Protein AF-A0A452YDX2-F1 (afdb_monomer)

InterPro domains:
  IPR009448 UDP-glucose:Glycoprotein Glucosyltransferase [PF06427] (141-233)
  IPR009448 UDP-glucose:Glycoprotein Glucosyltransferase [PTHR11226] (4-298)

Foldseek 3Di:
DWQDDPDAPDEEEAEDACLAPVVLVVVVVVVVCCVPRVHTYDYHHDHDPDDPDRSDPWDWDWWWFDPVQVDDPDPPRNGTDDDDPPDDQADFDAKDWDAQPFFDKDWPDFPDANGGDRNVVPPPDNDGDIDMDRPFTKAKEAEDEVVDQQQFQFKKAKDDPVGRGDWMWTQHRPRRIIIDTHHADKMWMDTDPDLNVQFKDDPIDIDGDPDSNHHYDYHYIYTDPPNNPPHSDPPVVPPDPDDDDDDDDDDPVVVVVVVVVPDDDDDDDDDDDDDDDDDPDDDDDDDDDDDDAHTPVRVVVVVVVVVVVCVVVVPPDDDPPPPPPDDDDDDDDDDDDIDIIIIMD

Solvent-accessible surface area (backbone atoms only — not comparable to full-atom values): 21999 Å² total; per-residue (Å²): 91,77,45,85,38,99,82,44,94,47,76,46,81,43,79,36,31,74,59,36,74,67,27,66,58,47,53,60,50,54,53,48,46,47,73,75,69,46,40,22,33,38,44,44,79,57,63,79,89,80,69,97,61,81,69,68,90,66,50,80,41,84,27,60,74,52,79,70,40,72,69,63,100,51,96,73,72,57,58,68,68,78,82,84,78,94,67,69,42,92,45,78,38,44,61,44,71,55,62,62,87,30,56,42,68,46,80,77,42,62,88,61,48,50,63,65,34,43,60,66,76,44,71,91,52,90,69,92,67,74,40,72,42,78,76,29,30,36,40,36,33,31,36,36,29,77,97,54,69,33,54,44,66,39,33,37,23,31,15,35,98,91,45,64,70,74,46,70,40,50,23,33,65,69,78,7,33,37,65,42,82,38,65,79,43,70,33,38,38,35,58,28,86,54,70,39,45,71,35,36,50,62,79,74,39,82,44,78,41,87,55,88,79,35,49,81,42,82,42,76,37,42,62,35,91,93,33,77,87,60,69,86,60,72,76,76,82,81,74,75,95,66,96,76,83,88,79,92,75,87,63,74,65,62,59,52,58,59,51,67,78,72,60,78,89,78,93,84,81,92,80,90,79,91,80,87,85,89,78,89,72,88,78,74,85,88,81,87,86,87,86,86,69,74,46,64,74,47,50,50,50,60,55,51,49,55,51,47,56,43,66,74,38,88,73,76,85,74,84,82,74,86,71,84,81,77,88,73,90,78,82,87,80,92,81,95,76,94,72,64,52,31,43,35,62

Radius of gyration: 27.79 Å; Cα contacts (8 Å, |Δi|>4): 462; chains: 1; bounding box: 62×72×71 Å

Structure (mmCIF, N/CA/C/O backbone):
data_AF-A0A452YDX2-F1
#
_entry.id   AF-A0A452YDX2-F1
#
loop_
_atom_site.group_PDB
_atom_site.id
_atom_site.type_symbol
_atom_site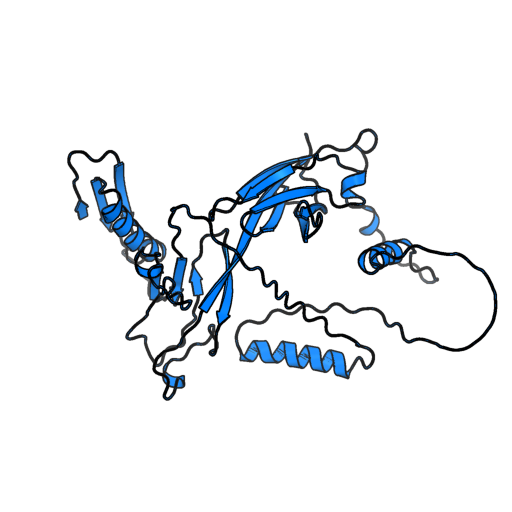.label_atom_id
_atom_site.label_alt_id
_atom_site.label_comp_id
_atom_site.label_asym_id
_atom_site.label_entity_id
_atom_site.label_seq_id
_atom_site.pdbx_PDB_ins_code
_atom_site.Cartn_x
_atom_site.Cartn_y
_atom_site.Cartn_z
_atom_site.occupancy
_atom_site.B_iso_or_equiv
_atom_site.auth_seq_id
_atom_site.auth_comp_id
_atom_site.auth_asym_id
_atom_site.auth_atom_id
_atom_site.pdbx_PDB_model_num
ATOM 1 N N . ILE A 1 1 ? 15.524 19.545 -21.148 1.00 83.31 1 ILE A N 1
ATOM 2 C CA . ILE A 1 1 ? 14.388 19.360 -22.088 1.00 83.31 1 ILE A CA 1
ATOM 3 C C . ILE A 1 1 ? 13.326 20.395 -21.740 1.00 83.31 1 ILE A C 1
ATOM 5 O O . ILE A 1 1 ? 13.043 20.548 -20.559 1.00 83.31 1 ILE A O 1
ATOM 9 N N . LYS A 1 2 ? 12.793 21.138 -22.716 1.00 83.44 2 LYS A N 1
ATOM 10 C CA . LYS A 1 2 ? 11.692 22.091 -22.505 1.00 83.44 2 LYS A CA 1
ATOM 11 C C . LYS A 1 2 ? 10.536 21.728 -23.434 1.00 83.44 2 LYS A C 1
ATOM 13 O O . LYS A 1 2 ? 10.762 21.565 -24.629 1.00 83.44 2 LYS A O 1
ATOM 18 N N . LEU A 1 3 ? 9.342 21.587 -22.879 1.00 80.31 3 LEU A N 1
ATOM 19 C CA . LEU A 1 3 ? 8.090 21.338 -23.583 1.00 80.31 3 LEU A CA 1
ATOM 20 C C . LEU A 1 3 ? 7.195 22.535 -23.277 1.00 80.31 3 LEU A C 1
ATOM 22 O O . LEU A 1 3 ? 6.641 22.620 -22.189 1.00 80.31 3 LEU A O 1
ATOM 26 N N . ASN A 1 4 ? 7.125 23.500 -24.189 1.00 76.06 4 ASN A N 1
ATOM 27 C CA . ASN A 1 4 ? 6.381 24.731 -23.945 1.00 76.06 4 ASN A CA 1
ATOM 28 C C . ASN A 1 4 ? 4.961 24.599 -24.496 1.00 76.06 4 ASN A C 1
ATOM 30 O O . ASN A 1 4 ? 4.780 24.315 -25.679 1.00 76.06 4 ASN A O 1
ATOM 34 N N . SER A 1 5 ? 3.972 24.882 -23.653 1.00 74.12 5 SER A N 1
ATOM 35 C CA . SER A 1 5 ? 2.578 25.064 -24.051 1.00 74.12 5 SER A CA 1
ATOM 36 C C . SER A 1 5 ? 2.168 26.487 -23.675 1.00 74.12 5 SER A C 1
ATOM 38 O O . SER A 1 5 ? 2.168 26.848 -22.500 1.00 74.12 5 SER A O 1
ATOM 40 N N . MET A 1 6 ? 1.896 27.321 -24.685 1.00 66.06 6 MET A N 1
ATOM 41 C CA . MET A 1 6 ? 1.707 28.776 -24.542 1.00 66.06 6 MET A CA 1
ATOM 42 C C . MET A 1 6 ? 0.529 29.157 -23.625 1.00 66.06 6 MET A C 1
ATOM 44 O O . MET A 1 6 ? 0.532 30.254 -23.081 1.00 66.06 6 MET A O 1
ATOM 48 N N . ASN A 1 7 ? -0.426 28.242 -23.406 1.00 75.19 7 ASN A N 1
ATOM 49 C CA . ASN A 1 7 ? -1.631 28.451 -22.593 1.00 75.19 7 ASN A CA 1
ATOM 50 C C . ASN A 1 7 ? -1.809 27.387 -21.488 1.00 75.19 7 ASN A C 1
ATOM 52 O O . ASN A 1 7 ? -2.934 27.122 -21.064 1.00 75.19 7 ASN A O 1
ATOM 56 N N . SER A 1 8 ? -0.741 26.722 -21.033 1.00 81.38 8 SER A N 1
ATOM 57 C CA . SER A 1 8 ? -0.893 25.698 -19.989 1.00 81.38 8 SER A CA 1
ATOM 58 C C . SER A 1 8 ? -1.153 26.323 -18.618 1.00 81.38 8 SER A C 1
ATOM 60 O O . SER A 1 8 ? -0.357 27.142 -18.163 1.00 81.38 8 SER A O 1
ATOM 62 N N . SER A 1 9 ? -2.185 25.857 -17.915 1.00 86.19 9 SER A N 1
ATOM 63 C CA . SER A 1 9 ? -2.447 26.207 -16.510 1.00 86.19 9 SER A CA 1
ATOM 64 C C . SER A 1 9 ? -1.474 25.548 -15.526 1.00 86.19 9 SER A C 1
ATOM 66 O O . SER A 1 9 ? -1.335 26.003 -14.394 1.00 86.19 9 SER A O 1
ATOM 68 N N . VAL A 1 10 ? -0.800 24.474 -15.950 1.00 91.19 10 VAL A N 1
ATOM 69 C CA . VAL A 1 10 ? 0.130 23.694 -15.129 1.00 91.19 10 VAL A CA 1
ATOM 70 C C . VAL A 1 10 ? 1.549 23.842 -15.670 1.00 91.19 10 VAL A C 1
ATOM 72 O O . VAL A 1 10 ? 1.796 23.678 -16.869 1.00 91.19 10 VAL A O 1
ATOM 75 N N . HIS A 1 11 ? 2.486 24.140 -14.772 1.00 92.31 11 HIS A N 1
ATOM 76 C CA . HIS A 1 11 ? 3.914 24.239 -15.060 1.00 92.31 11 HIS A CA 1
ATOM 77 C C . HIS A 1 11 ? 4.682 23.244 -14.190 1.00 92.31 11 HIS A C 1
ATOM 79 O O . HIS A 1 11 ? 4.485 23.207 -12.977 1.00 92.31 11 HIS A O 1
ATOM 85 N N . ILE A 1 12 ? 5.542 22.430 -14.806 1.00 93.62 12 ILE A N 1
ATOM 86 C CA . ILE A 1 12 ? 6.316 21.393 -14.114 1.00 93.62 12 ILE A CA 1
ATOM 87 C C . ILE A 1 12 ? 7.805 21.618 -14.366 1.00 93.62 12 ILE A C 1
ATOM 89 O O . ILE A 1 12 ? 8.295 21.449 -15.482 1.00 93.62 12 ILE A O 1
ATOM 93 N N . ASP A 1 13 ? 8.536 21.930 -13.303 1.00 94.38 13 ASP A N 1
ATOM 94 C CA . ASP A 1 13 ? 9.994 21.909 -13.284 1.00 94.38 13 ASP A CA 1
ATOM 95 C C . ASP A 1 13 ? 10.456 20.615 -12.606 1.00 94.38 13 ASP A C 1
ATOM 97 O O . ASP A 1 13 ? 10.259 20.429 -11.407 1.00 94.38 13 ASP A O 1
ATOM 101 N N . ALA A 1 14 ? 11.061 19.705 -13.369 1.00 94.44 14 ALA A N 1
ATOM 102 C CA . ALA A 1 14 ? 11.544 18.427 -12.857 1.00 94.44 14 ALA A CA 1
ATOM 103 C C . ALA A 1 14 ? 13.073 18.374 -12.914 1.00 94.44 14 ALA A C 1
ATOM 105 O O . ALA A 1 14 ? 13.658 18.471 -13.992 1.00 94.44 14 ALA A O 1
ATOM 106 N N . VAL A 1 15 ? 13.719 18.178 -11.765 1.00 95.19 15 VAL A N 1
ATOM 107 C CA . VAL A 1 15 ? 15.156 17.888 -11.675 1.00 95.19 15 VAL A CA 1
ATOM 108 C C . VAL A 1 15 ? 15.307 16.418 -11.318 1.00 95.19 15 VAL A C 1
ATOM 110 O O . VAL A 1 15 ? 14.835 15.991 -10.267 1.00 95.19 15 VAL A O 1
ATOM 113 N N . ILE A 1 16 ? 15.902 15.632 -12.211 1.00 94.62 16 ILE A N 1
ATOM 114 C CA . ILE A 1 16 ? 15.906 14.171 -12.105 1.00 94.62 16 ILE A CA 1
ATOM 115 C C . ILE A 1 16 ? 17.324 13.660 -12.295 1.00 94.62 16 ILE A C 1
ATOM 117 O O . ILE A 1 16 ? 17.975 13.993 -13.283 1.00 94.62 16 ILE A O 1
ATOM 121 N N . ASP A 1 17 ? 17.780 12.803 -11.389 1.00 93.25 17 ASP A N 1
ATOM 122 C CA . ASP A 1 17 ? 18.929 11.946 -11.656 1.00 93.25 17 ASP A CA 1
ATOM 123 C C . ASP A 1 17 ? 18.454 10.727 -12.475 1.00 93.25 17 ASP A C 1
ATOM 125 O O . ASP A 1 17 ? 17.729 9.880 -11.935 1.00 93.25 17 ASP A O 1
ATOM 129 N N . PRO A 1 18 ? 18.821 10.616 -13.767 1.00 91.62 18 PRO A N 1
ATOM 130 C CA . PRO A 1 18 ? 18.397 9.502 -14.613 1.00 91.62 18 PRO A CA 1
ATOM 131 C C . PRO A 1 18 ? 18.960 8.146 -14.162 1.00 91.62 18 PRO A C 1
ATOM 133 O O . PRO A 1 18 ? 18.426 7.114 -14.562 1.00 91.62 18 PRO A O 1
ATOM 136 N N . LEU A 1 19 ? 20.018 8.138 -13.346 1.00 91.44 19 LEU A N 1
ATOM 137 C CA . LEU A 1 19 ? 20.652 6.929 -12.823 1.00 91.44 19 LEU A CA 1
ATOM 138 C C . LEU A 1 19 ? 20.097 6.525 -11.448 1.00 91.44 19 LEU A C 1
ATOM 140 O O . LEU A 1 19 ? 20.559 5.557 -10.856 1.00 91.44 19 LEU A O 1
ATOM 144 N N . SER A 1 20 ? 19.076 7.222 -10.948 1.00 91.69 20 SER A N 1
ATOM 145 C CA . SER A 1 20 ? 18.431 6.897 -9.676 1.00 91.69 20 SER A CA 1
ATOM 146 C C . SER A 1 20 ? 17.192 6.003 -9.859 1.00 91.69 20 SER A C 1
ATOM 148 O O . SER A 1 20 ? 16.462 6.140 -10.850 1.00 91.69 20 SER A O 1
ATOM 150 N N . PRO A 1 21 ? 16.857 5.144 -8.873 1.00 89.44 21 PRO A N 1
ATOM 151 C CA . PRO A 1 21 ? 15.589 4.412 -8.868 1.00 89.44 21 PRO A CA 1
ATOM 152 C C . PRO A 1 21 ? 14.366 5.336 -8.945 1.00 89.44 21 PRO A C 1
ATOM 154 O O . PRO A 1 21 ? 13.388 5.016 -9.612 1.00 89.44 21 PRO A O 1
ATOM 157 N N . ALA A 1 22 ? 14.421 6.515 -8.316 1.00 91.00 22 ALA A N 1
ATOM 158 C CA . ALA A 1 22 ? 13.360 7.517 -8.416 1.00 91.00 22 ALA A CA 1
ATOM 159 C C . ALA A 1 22 ? 13.199 8.043 -9.854 1.00 91.00 22 ALA A C 1
ATOM 161 O O . ALA A 1 22 ? 12.075 8.206 -10.329 1.00 91.00 22 ALA A O 1
ATOM 162 N N . GLY A 1 23 ? 14.307 8.238 -10.577 1.00 92.06 23 GLY A N 1
ATOM 163 C CA . GLY A 1 23 ? 14.305 8.623 -11.988 1.00 92.06 23 GLY A CA 1
ATOM 164 C C . GLY A 1 23 ? 13.612 7.598 -12.889 1.00 92.06 23 GLY A C 1
ATOM 165 O O . GLY A 1 23 ? 12.827 7.992 -13.757 1.00 92.06 23 GLY A O 1
ATOM 166 N N . GLN A 1 24 ? 13.812 6.296 -12.629 1.00 90.75 24 GLN A N 1
ATOM 167 C CA . GLN A 1 24 ? 13.102 5.215 -13.335 1.00 90.75 24 GLN A CA 1
ATOM 168 C C . GLN A 1 24 ? 11.575 5.318 -13.169 1.00 90.75 24 GLN A C 1
ATOM 170 O O . GLN A 1 24 ? 10.847 5.070 -14.130 1.00 90.75 24 GLN A O 1
ATOM 175 N N . LYS A 1 25 ? 11.088 5.721 -11.984 1.00 90.44 25 LYS A N 1
ATOM 176 C CA . LYS A 1 25 ? 9.647 5.898 -11.713 1.00 90.44 25 LYS A CA 1
ATOM 177 C C . LYS A 1 25 ? 9.088 7.200 -12.289 1.00 90.44 25 LYS A C 1
ATOM 179 O O . LYS A 1 25 ? 7.990 7.217 -12.841 1.00 90.44 25 LYS A O 1
ATOM 184 N N . LEU A 1 26 ? 9.834 8.300 -12.168 1.00 92.12 26 LEU A N 1
ATOM 185 C CA . LEU A 1 26 ? 9.378 9.633 -12.577 1.00 92.12 26 LEU A CA 1
ATOM 186 C C . LEU A 1 26 ? 9.313 9.805 -14.097 1.00 92.12 26 LEU A C 1
ATOM 188 O O . LEU A 1 26 ? 8.429 10.499 -14.593 1.00 92.12 26 LEU A O 1
ATOM 192 N N . SER A 1 27 ? 10.218 9.176 -14.849 1.00 90.56 27 SER A N 1
ATOM 193 C CA . SER A 1 27 ? 10.249 9.279 -16.315 1.00 90.56 27 SER A CA 1
ATOM 194 C C . SER A 1 27 ? 8.910 8.908 -16.990 1.00 90.56 27 SER A C 1
ATOM 196 O O . SER A 1 27 ? 8.362 9.745 -17.717 1.00 90.56 27 SER A O 1
ATOM 198 N N . PRO A 1 28 ? 8.327 7.716 -16.746 1.00 90.50 28 PRO A N 1
ATOM 199 C CA . PRO A 1 28 ? 7.023 7.360 -17.298 1.00 90.50 28 PRO A CA 1
ATOM 200 C C . PRO A 1 28 ? 5.896 8.262 -16.777 1.00 90.50 28 PRO A C 1
ATOM 202 O O . PRO A 1 28 ? 5.060 8.664 -17.579 1.00 90.50 28 PRO A O 1
ATOM 205 N N . LEU A 1 29 ? 5.902 8.670 -15.500 1.00 90.56 29 LEU A N 1
ATOM 206 C CA . LEU A 1 29 ? 4.910 9.617 -14.960 1.00 90.56 29 LEU A CA 1
ATOM 207 C C . LEU A 1 29 ? 4.887 10.946 -15.714 1.00 90.56 29 LEU A C 1
ATOM 209 O O . LEU A 1 29 ? 3.824 11.419 -16.108 1.00 90.56 29 LEU A O 1
ATOM 213 N N . LEU A 1 30 ? 6.053 11.545 -15.943 1.00 92.38 30 LEU A N 1
ATOM 214 C CA . LEU A 1 30 ? 6.153 12.812 -16.668 1.00 92.38 30 LEU A CA 1
ATOM 215 C C . LEU A 1 30 ? 5.692 12.668 -18.115 1.00 92.38 30 LEU A C 1
ATOM 217 O O . LEU A 1 30 ? 5.025 13.557 -18.642 1.00 92.38 30 LEU A O 1
ATOM 221 N N . ARG A 1 31 ? 5.985 11.526 -18.747 1.00 90.25 31 ARG A N 1
ATOM 222 C CA . ARG A 1 31 ? 5.461 11.208 -20.080 1.00 90.25 31 ARG A CA 1
ATOM 223 C C . ARG A 1 31 ? 3.933 11.137 -20.077 1.00 90.25 31 ARG A C 1
ATOM 225 O O . ARG A 1 31 ? 3.311 11.693 -20.977 1.00 90.25 31 ARG A O 1
ATOM 232 N N . ILE A 1 32 ? 3.337 10.502 -19.071 1.00 89.06 32 ILE A N 1
ATOM 233 C CA . ILE A 1 32 ? 1.878 10.401 -18.922 1.00 89.06 32 ILE A CA 1
ATOM 234 C C . ILE A 1 32 ? 1.269 11.790 -18.747 1.00 89.06 32 ILE A C 1
ATOM 236 O O . ILE A 1 32 ? 0.367 12.162 -19.493 1.00 89.06 32 ILE A O 1
ATOM 240 N N . LEU A 1 33 ? 1.802 12.593 -17.823 1.00 89.25 33 LEU A N 1
ATOM 241 C CA . LEU A 1 33 ? 1.355 13.972 -17.614 1.00 89.25 33 LEU A CA 1
ATOM 242 C C . LEU A 1 33 ? 1.462 14.789 -18.908 1.00 89.25 33 LEU A C 1
ATOM 244 O O . LEU A 1 33 ? 0.535 15.518 -19.253 1.00 89.25 33 LEU A O 1
ATOM 248 N N . SER A 1 34 ? 2.537 14.598 -19.680 1.00 89.06 34 SER A N 1
ATOM 249 C CA . SER A 1 34 ? 2.714 15.246 -20.985 1.00 89.06 34 SER A CA 1
ATOM 250 C C . SER A 1 34 ? 1.607 14.916 -21.972 1.00 89.06 34 SER A C 1
ATOM 252 O O . SER A 1 34 ? 1.206 15.787 -22.738 1.00 89.06 34 SER A O 1
ATOM 254 N N . GLN A 1 35 ? 1.153 13.664 -21.986 1.00 87.44 35 GLN A N 1
ATOM 255 C CA . GLN A 1 35 ? 0.136 13.184 -22.918 1.00 87.44 35 GLN A CA 1
ATOM 256 C C . GLN A 1 35 ? -1.276 13.586 -22.483 1.00 87.44 35 GLN A C 1
ATOM 258 O O . GLN A 1 35 ? -2.086 13.929 -23.336 1.00 87.44 35 GLN A O 1
ATOM 263 N N . GLN A 1 36 ? -1.560 13.559 -21.177 1.00 86.00 36 GLN A N 1
ATOM 264 C CA . GLN A 1 36 ? -2.914 13.746 -20.646 1.00 86.00 36 GLN A CA 1
ATOM 265 C C . GLN A 1 36 ? -3.299 15.216 -20.447 1.00 86.00 36 GLN A C 1
ATOM 267 O O . GLN A 1 36 ? -4.414 15.598 -20.782 1.00 86.00 36 GLN A O 1
ATOM 272 N N . ILE A 1 37 ? -2.398 16.043 -19.901 1.00 87.75 37 ILE A N 1
ATOM 273 C CA . ILE A 1 37 ? -2.718 17.436 -19.528 1.00 87.75 37 ILE A CA 1
ATOM 274 C C . ILE A 1 37 ? -1.890 18.484 -20.282 1.00 87.75 37 ILE A C 1
ATOM 276 O O . ILE A 1 37 ? -2.095 19.675 -20.074 1.00 87.75 37 ILE A O 1
ATOM 280 N N . GLN A 1 38 ? -0.954 18.049 -21.138 1.00 88.31 38 GLN A N 1
ATOM 281 C CA . GLN A 1 38 ? -0.081 18.905 -21.959 1.00 88.31 38 GLN A CA 1
ATOM 282 C C . GLN A 1 38 ? 0.470 20.141 -21.205 1.00 88.31 38 GLN A C 1
ATOM 284 O O . GLN A 1 38 ? 0.288 21.283 -21.648 1.00 88.31 38 GLN A O 1
ATOM 289 N N . PRO A 1 39 ? 1.132 19.943 -20.047 1.00 92.31 39 PRO A N 1
ATOM 290 C CA . PRO A 1 39 ? 1.627 21.042 -19.235 1.00 92.31 39 PRO A CA 1
ATOM 291 C C . PRO A 1 39 ? 2.878 21.658 -19.871 1.00 92.31 39 PRO A C 1
ATOM 293 O O . PRO A 1 39 ? 3.582 21.007 -20.647 1.00 92.31 39 PRO A O 1
ATOM 296 N N . SER A 1 40 ? 3.203 22.898 -19.501 1.00 94.31 40 SER A N 1
ATOM 297 C CA . SER A 1 40 ? 4.533 23.442 -19.786 1.00 94.31 40 SER A CA 1
ATOM 298 C C . SER A 1 40 ? 5.543 22.759 -18.866 1.00 94.31 40 SER A C 1
ATOM 300 O O . SER A 1 40 ? 5.385 22.786 -17.645 1.00 94.31 40 SER A O 1
ATOM 302 N N . MET A 1 41 ? 6.560 22.107 -19.426 1.00 93.75 41 MET A N 1
ATOM 303 C CA . MET A 1 41 ? 7.531 21.335 -18.652 1.00 93.75 41 MET A CA 1
ATOM 304 C C . MET A 1 41 ? 8.967 21.710 -18.953 1.00 93.75 41 MET A C 1
ATOM 306 O O . MET A 1 41 ? 9.376 21.813 -20.110 1.00 93.75 41 MET A O 1
ATOM 310 N N . ARG A 1 42 ? 9.781 21.785 -17.906 1.00 94.38 42 ARG A N 1
ATOM 311 C CA . ARG A 1 42 ? 11.236 21.866 -18.001 1.00 94.38 42 ARG A CA 1
ATOM 312 C C . ARG A 1 42 ? 11.840 20.734 -17.186 1.00 94.38 42 ARG A C 1
ATOM 314 O O . ARG A 1 42 ? 11.750 20.699 -15.967 1.00 94.38 42 ARG A O 1
ATOM 321 N N . ILE A 1 43 ? 12.491 19.816 -17.888 1.00 95.06 43 ILE A N 1
ATOM 322 C CA . ILE A 1 43 ? 13.167 18.666 -17.295 1.00 95.06 43 ILE A CA 1
ATOM 323 C C . ILE A 1 43 ? 14.674 18.905 -17.355 1.00 95.06 43 ILE A C 1
ATOM 325 O O . ILE A 1 43 ? 15.244 19.077 -18.442 1.00 95.06 43 ILE A O 1
ATOM 329 N N . VAL A 1 44 ? 15.306 18.921 -16.189 1.00 95.81 44 VAL A N 1
ATOM 330 C CA . VAL A 1 44 ? 16.748 19.038 -15.981 1.00 95.81 44 VAL A CA 1
ATOM 331 C C . VAL A 1 44 ? 17.259 17.682 -15.511 1.00 95.81 44 VAL A C 1
ATOM 333 O O . VAL A 1 44 ? 16.774 17.141 -14.522 1.00 95.81 44 VAL A O 1
ATOM 336 N N . LEU A 1 45 ? 18.227 17.123 -16.233 1.00 95.00 45 LEU A N 1
ATOM 337 C CA . LEU A 1 45 ? 18.882 15.882 -15.834 1.00 95.00 45 LEU A CA 1
ATOM 338 C C . LEU A 1 45 ? 20.126 16.235 -15.022 1.00 95.00 45 LEU A C 1
ATOM 340 O O . LEU A 1 45 ? 20.988 16.952 -15.526 1.00 95.00 45 LEU A O 1
ATOM 344 N N . ASN A 1 46 ? 20.191 15.758 -13.782 1.00 94.31 46 ASN A N 1
ATOM 345 C CA . ASN A 1 46 ? 21.284 16.038 -12.855 1.00 94.31 46 ASN A CA 1
ATOM 346 C C . ASN A 1 46 ? 21.850 14.728 -12.281 1.00 94.31 46 ASN A C 1
ATOM 348 O O . ASN A 1 46 ? 21.495 14.356 -11.162 1.00 94.31 46 ASN A O 1
ATOM 352 N N . PRO A 1 47 ? 22.658 13.987 -13.060 1.00 90.94 47 PRO A N 1
ATOM 353 C CA . PRO A 1 47 ? 23.276 12.758 -12.587 1.00 90.94 47 PRO A CA 1
ATOM 354 C C . PRO A 1 47 ? 24.392 13.035 -11.576 1.00 90.94 47 PRO A C 1
ATOM 356 O O . PRO A 1 47 ? 25.113 14.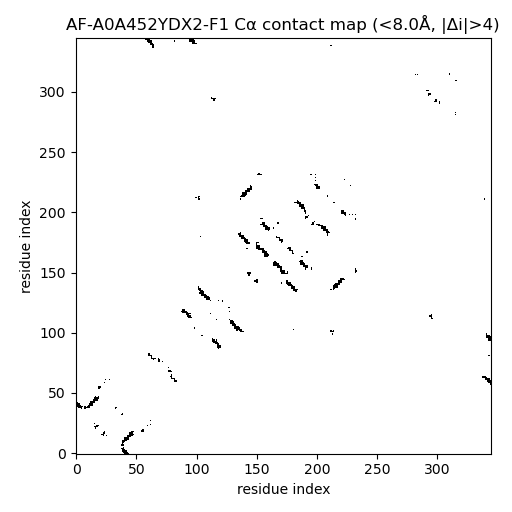030 -11.679 1.00 90.94 47 PRO A O 1
ATOM 359 N N . ILE A 1 48 ? 24.578 12.113 -10.633 1.00 87.81 48 ILE A N 1
ATOM 360 C CA . ILE A 1 48 ? 25.725 12.136 -9.719 1.00 87.81 48 ILE A CA 1
ATOM 361 C C . ILE A 1 48 ? 26.996 11.780 -10.507 1.00 87.81 48 ILE A C 1
ATOM 363 O O . ILE A 1 48 ? 27.029 10.800 -11.248 1.00 87.81 48 ILE A O 1
ATOM 367 N N . SER A 1 49 ? 28.050 12.583 -10.355 1.00 84.06 49 SER A N 1
ATOM 368 C CA . SER A 1 49 ? 29.299 12.446 -11.120 1.00 84.06 49 SER A CA 1
ATOM 369 C C . SER A 1 49 ? 30.225 11.336 -10.616 1.00 84.06 49 SER A C 1
ATOM 371 O O . SER A 1 49 ? 30.989 10.780 -11.400 1.00 84.06 49 SER A O 1
ATOM 373 N N . SER A 1 50 ? 30.171 11.013 -9.322 1.00 86.25 50 SER A N 1
ATOM 374 C CA . SER A 1 50 ? 30.994 9.974 -8.702 1.00 86.25 50 SER A CA 1
ATOM 375 C C . SER A 1 50 ? 30.143 8.750 -8.388 1.00 86.25 50 SER A C 1
ATOM 377 O O . SER A 1 50 ? 29.309 8.781 -7.483 1.00 86.25 50 SER A O 1
ATOM 379 N N . LEU A 1 51 ? 30.352 7.676 -9.148 1.00 83.12 51 LEU A N 1
ATOM 380 C CA . LEU A 1 51 ? 29.676 6.398 -8.959 1.00 83.12 51 LEU A CA 1
ATOM 381 C C . LEU A 1 51 ? 30.715 5.358 -8.543 1.00 83.12 51 LEU A C 1
ATOM 383 O O . LEU A 1 51 ? 31.571 4.979 -9.336 1.00 83.12 51 LEU A O 1
ATOM 387 N N . ALA A 1 52 ? 30.639 4.907 -7.292 1.00 83.31 52 ALA A N 1
ATOM 388 C CA . ALA A 1 52 ? 31.484 3.824 -6.787 1.00 83.31 52 ALA A CA 1
ATOM 389 C C . ALA A 1 52 ? 31.014 2.439 -7.268 1.00 83.31 52 ALA A C 1
ATOM 391 O O . ALA A 1 52 ? 31.778 1.482 -7.234 1.00 83.31 52 ALA A O 1
ATOM 392 N N . ASP A 1 53 ? 29.754 2.342 -7.694 1.00 85.00 53 ASP A N 1
ATOM 393 C CA . ASP A 1 53 ? 29.029 1.094 -7.898 1.00 85.00 53 ASP A CA 1
ATOM 394 C C . ASP A 1 53 ? 28.010 1.263 -9.040 1.00 85.00 53 ASP A C 1
ATOM 396 O O . ASP A 1 53 ? 27.671 2.390 -9.415 1.00 85.00 53 ASP A O 1
ATOM 400 N N . LEU A 1 54 ? 27.490 0.158 -9.592 1.00 85.38 54 LEU A N 1
ATOM 401 C CA . LEU A 1 54 ? 26.450 0.226 -10.627 1.00 85.38 54 LEU A CA 1
ATOM 402 C C . LEU A 1 54 ? 25.183 0.899 -10.053 1.00 85.38 54 LEU A C 1
ATOM 404 O O . LEU A 1 54 ? 24.600 0.360 -9.106 1.00 85.38 54 LEU A O 1
ATOM 408 N N . PRO A 1 55 ? 24.721 2.032 -10.618 1.00 84.69 55 PRO A N 1
ATOM 409 C CA . PRO A 1 55 ? 23.682 2.851 -9.991 1.00 84.69 55 PRO A CA 1
ATOM 410 C C . PRO A 1 55 ? 22.284 2.220 -10.074 1.00 84.69 55 PRO A C 1
ATOM 412 O O . PRO A 1 55 ? 21.464 2.393 -9.174 1.00 84.69 55 PRO A O 1
ATOM 415 N N . LEU A 1 56 ? 22.023 1.433 -11.125 1.00 89.06 56 LEU A N 1
ATOM 416 C CA . LEU A 1 56 ? 20.766 0.718 -11.339 1.00 89.06 56 LEU A CA 1
ATOM 417 C C . LEU A 1 56 ? 21.038 -0.785 -11.417 1.00 89.06 56 LEU A C 1
ATOM 419 O O . LEU A 1 56 ? 21.732 -1.250 -12.318 1.00 89.06 56 LEU A O 1
ATOM 423 N N . LYS A 1 57 ? 20.477 -1.542 -10.469 1.00 90.25 57 LYS A N 1
ATOM 424 C CA . LYS A 1 57 ? 20.648 -3.003 -10.335 1.00 90.25 57 LYS A CA 1
ATOM 425 C C . LYS A 1 57 ? 19.373 -3.787 -10.693 1.00 90.25 57 LYS A C 1
ATOM 427 O O . LYS A 1 57 ? 19.244 -4.945 -10.323 1.00 90.25 57 LYS A O 1
ATOM 432 N N . ASN A 1 58 ? 18.405 -3.145 -11.345 1.00 91.31 58 ASN A N 1
ATOM 433 C CA . ASN A 1 58 ? 17.064 -3.671 -11.614 1.00 91.31 58 ASN A CA 1
ATOM 434 C C . ASN A 1 58 ? 16.564 -3.282 -13.009 1.00 91.31 58 ASN A C 1
ATOM 436 O O . ASN A 1 58 ? 16.953 -2.247 -13.561 1.00 91.31 58 ASN A O 1
ATOM 440 N N . TYR A 1 59 ? 15.614 -4.061 -13.521 1.00 92.06 59 TYR A N 1
ATOM 441 C CA . TYR A 1 59 ? 14.849 -3.722 -14.713 1.00 92.06 59 TYR A CA 1
ATOM 442 C C . TYR A 1 59 ? 13.473 -3.211 -14.281 1.00 92.06 59 TYR A C 1
ATOM 444 O O . TYR A 1 59 ? 12.764 -3.834 -13.496 1.00 92.06 59 TYR A O 1
ATOM 452 N N . TYR A 1 60 ? 13.070 -2.045 -14.780 1.00 92.81 60 TYR A N 1
ATOM 453 C CA . TYR A 1 60 ? 11.845 -1.390 -14.321 1.00 92.81 60 TYR A CA 1
ATOM 454 C C . TYR A 1 60 ? 10.865 -1.143 -15.462 1.00 92.81 60 TYR A C 1
ATOM 456 O O . TYR A 1 60 ? 11.242 -0.618 -16.516 1.00 92.81 60 TYR A O 1
ATOM 464 N N . ARG A 1 61 ? 9.591 -1.484 -15.242 1.00 91.94 61 ARG A N 1
ATOM 465 C CA . ARG A 1 61 ? 8.492 -1.158 -16.153 1.00 91.94 61 ARG A CA 1
ATOM 466 C C . ARG A 1 61 ? 7.322 -0.583 -15.366 1.00 91.94 61 ARG A C 1
ATOM 468 O O . ARG A 1 61 ? 6.736 -1.227 -14.502 1.00 91.94 61 ARG A O 1
ATOM 475 N N . PHE A 1 62 ? 6.959 0.637 -15.733 1.00 90.31 62 PHE A N 1
ATOM 476 C CA . PHE A 1 62 ? 5.725 1.259 -15.284 1.00 90.31 62 PHE A CA 1
ATOM 477 C C . PHE A 1 62 ? 4.557 0.677 -16.076 1.00 90.31 62 PHE A C 1
ATOM 479 O O . PHE A 1 62 ? 4.607 0.671 -17.310 1.00 90.31 62 PHE A O 1
ATOM 486 N N . VAL A 1 63 ? 3.499 0.257 -15.382 1.00 89.00 63 VAL A N 1
ATOM 487 C CA . VAL A 1 63 ? 2.277 -0.254 -16.000 1.00 89.00 63 VAL A CA 1
ATOM 488 C C . VAL A 1 63 ? 1.115 0.710 -15.737 1.00 89.00 63 VAL A C 1
ATOM 490 O O . VAL A 1 63 ? 0.735 0.988 -14.603 1.00 89.00 63 VAL A O 1
ATOM 493 N N . LEU A 1 64 ? 0.537 1.246 -16.809 1.00 80.88 64 LEU A N 1
ATOM 494 C CA . LEU A 1 64 ? -0.738 1.950 -16.732 1.00 80.88 64 LEU A CA 1
ATOM 495 C C . LEU A 1 64 ? -1.832 1.108 -17.375 1.00 80.88 64 LEU A C 1
ATOM 497 O O . LEU A 1 64 ? -1.586 0.574 -18.455 1.00 80.88 64 LEU A O 1
ATOM 501 N N . PRO A 1 65 ? -3.034 1.078 -16.783 1.00 75.69 65 PRO A N 1
ATOM 502 C CA . PRO A 1 65 ? -4.216 0.633 -17.500 1.00 75.69 65 PRO A CA 1
ATOM 503 C C . PRO A 1 65 ? -4.517 1.574 -18.673 1.00 75.69 65 PRO A C 1
ATOM 505 O O . PRO A 1 65 ? -4.639 2.790 -18.492 1.00 75.69 65 PRO A O 1
ATOM 508 N N . SER A 1 66 ? -4.628 1.005 -19.872 1.00 70.50 66 SER A N 1
ATOM 509 C CA . SER A 1 66 ? -5.198 1.652 -21.056 1.00 70.50 66 SER A CA 1
ATOM 510 C C . SER A 1 66 ? -6.692 1.342 -21.152 1.00 70.50 66 SER A C 1
ATOM 512 O O . SER A 1 66 ? -7.151 0.311 -20.669 1.00 70.50 66 SER A O 1
ATOM 514 N N . MET A 1 67 ? -7.466 2.199 -21.825 1.00 64.38 67 MET A N 1
ATOM 515 C CA . MET A 1 67 ? -8.868 1.888 -22.149 1.00 64.38 67 MET A CA 1
ATOM 516 C C . MET A 1 67 ? -8.986 0.636 -23.030 1.00 64.38 67 MET A C 1
ATOM 518 O O . MET A 1 67 ? -9.969 -0.095 -22.929 1.00 64.38 67 MET A O 1
ATOM 522 N N . ASP A 1 68 ? -7.957 0.351 -23.830 1.00 65.50 68 ASP A N 1
ATOM 523 C CA . ASP A 1 68 ? -7.895 -0.839 -24.682 1.00 65.50 68 ASP A CA 1
ATOM 524 C C . ASP A 1 68 ? -7.793 -2.143 -23.868 1.00 65.50 68 ASP A C 1
ATOM 526 O O . ASP A 1 68 ? -8.255 -3.182 -24.333 1.00 65.50 68 ASP A O 1
ATOM 530 N N . ASP A 1 69 ? -7.264 -2.094 -22.637 1.00 63.59 69 ASP A N 1
ATOM 531 C CA . ASP A 1 69 ? -7.120 -3.269 -21.756 1.00 63.59 69 ASP A CA 1
ATOM 532 C C . ASP A 1 69 ? -8.477 -3.764 -21.213 1.00 63.59 69 ASP A C 1
ATOM 534 O O . ASP A 1 69 ? -8.599 -4.898 -20.749 1.00 63.59 69 ASP A O 1
ATOM 538 N N . PHE A 1 70 ? -9.516 -2.925 -21.280 1.00 60.28 70 PHE A N 1
ATOM 539 C CA . PHE A 1 70 ? -10.874 -3.244 -20.822 1.00 60.28 70 PHE A CA 1
ATOM 540 C C . PHE A 1 70 ? -11.829 -3.603 -21.969 1.00 60.28 70 PHE A C 1
ATOM 542 O O . PHE A 1 70 ? -13.004 -3.881 -21.729 1.00 60.28 70 PHE A O 1
ATOM 549 N N . SER A 1 71 ? -11.346 -3.602 -23.215 1.00 54.50 71 SER A N 1
ATOM 550 C CA . SER A 1 71 ? -12.151 -3.889 -24.401 1.00 54.50 71 SER A CA 1
ATOM 551 C C . SER A 1 71 ? -12.016 -5.358 -24.803 1.00 54.50 71 SER A C 1
ATOM 553 O O . SER A 1 71 ? -11.248 -5.705 -25.698 1.00 54.50 71 SER A O 1
ATOM 555 N N . SER A 1 72 ? -12.773 -6.245 -24.156 1.00 52.81 72 SER A N 1
ATOM 556 C CA . SER A 1 72 ? -13.121 -7.531 -24.771 1.00 52.81 72 SER A CA 1
ATOM 557 C C . SER A 1 72 ? -14.449 -8.063 -24.240 1.00 52.81 72 SER A C 1
ATOM 559 O O . SER A 1 72 ? -14.743 -8.011 -23.050 1.00 52.81 72 SER A O 1
ATOM 561 N N . THR A 1 73 ? -15.259 -8.560 -25.169 1.00 54.38 73 THR A N 1
ATOM 562 C CA . THR A 1 73 ? -16.531 -9.273 -24.978 1.00 54.38 73 THR A CA 1
ATOM 563 C C . THR A 1 73 ? -16.361 -10.663 -24.357 1.00 54.38 73 THR A C 1
ATOM 565 O O . THR A 1 73 ? -17.351 -11.358 -24.144 1.00 54.38 73 THR A O 1
ATOM 568 N N . ASP A 1 74 ? -15.123 -11.054 -24.057 1.00 53.41 74 ASP A N 1
ATOM 569 C CA . ASP A 1 74 ? -14.751 -12.343 -23.497 1.00 53.41 74 ASP A CA 1
ATOM 570 C C . ASP A 1 74 ? -14.275 -12.151 -22.051 1.00 53.41 74 ASP A C 1
ATOM 572 O O . ASP A 1 74 ? -13.587 -11.188 -21.723 1.00 53.41 74 ASP A O 1
ATOM 576 N N . PHE A 1 75 ? -14.600 -13.094 -21.164 1.00 51.44 75 PHE A N 1
ATOM 577 C CA . PHE A 1 75 ? -14.196 -13.075 -19.748 1.00 51.44 75 PHE A CA 1
ATOM 578 C C . PHE A 1 75 ? -12.667 -13.145 -19.522 1.00 51.44 75 PHE A C 1
ATOM 580 O O . PHE A 1 75 ? -12.208 -13.150 -18.379 1.00 51.44 75 PHE A O 1
ATOM 587 N N . SER A 1 76 ? -11.858 -13.205 -20.584 1.00 51.12 76 SER A N 1
ATOM 588 C CA . SER A 1 76 ? -10.401 -13.131 -20.520 1.00 51.12 76 SER A CA 1
ATOM 589 C C . SER A 1 76 ? -9.947 -11.672 -20.451 1.00 51.12 76 SER A C 1
ATOM 591 O O . SER A 1 76 ? -9.577 -11.069 -21.455 1.00 51.12 76 SER A O 1
ATOM 593 N N . VAL A 1 77 ? -9.953 -11.096 -19.251 1.00 50.81 77 VAL A N 1
ATOM 594 C CA . VAL A 1 77 ? -9.399 -9.757 -19.021 1.00 50.81 77 VAL A CA 1
ATOM 595 C C . VAL A 1 77 ? -7.891 -9.791 -19.306 1.00 50.81 77 VAL A C 1
ATOM 597 O O . VAL A 1 77 ? -7.107 -10.318 -18.514 1.00 50.81 77 VAL A O 1
ATOM 600 N N . HIS A 1 78 ? -7.456 -9.221 -20.433 1.00 60.66 78 HIS A N 1
ATOM 601 C CA . HIS A 1 78 ? -6.053 -8.870 -20.658 1.00 60.66 78 HIS A CA 1
ATOM 602 C C . HIS A 1 78 ? -5.736 -7.609 -19.855 1.00 60.66 78 HIS A C 1
ATOM 604 O O . HIS A 1 78 ? -5.593 -6.523 -20.403 1.00 60.66 78 HIS A O 1
ATOM 610 N N . GLY A 1 79 ? -5.666 -7.765 -18.532 1.00 67.62 79 GLY A N 1
ATOM 611 C CA . GLY A 1 79 ? -5.327 -6.675 -17.630 1.00 67.62 79 GLY A CA 1
ATOM 612 C C . GLY A 1 79 ? -3.964 -6.060 -17.963 1.00 67.62 79 GLY A C 1
ATOM 613 O O . GLY A 1 79 ? -3.147 -6.663 -18.677 1.00 67.62 79 GLY A O 1
ATOM 614 N N . PRO A 1 80 ? -3.690 -4.863 -17.432 1.00 79.88 80 PRO A N 1
ATOM 615 C CA . PRO A 1 80 ? -2.466 -4.153 -17.742 1.00 79.88 80 PRO A CA 1
ATOM 616 C C . PRO A 1 80 ? -1.253 -4.988 -17.310 1.00 79.88 80 PRO A C 1
ATOM 618 O O . PRO A 1 80 ? -1.179 -5.482 -16.184 1.00 79.88 80 PRO A O 1
ATOM 621 N N . LYS A 1 81 ? -0.305 -5.183 -18.232 1.00 86.38 81 LYS A N 1
ATOM 622 C CA . LYS A 1 81 ? 0.809 -6.131 -18.069 1.00 86.38 81 LYS A CA 1
ATOM 623 C C . LYS A 1 81 ? 2.167 -5.468 -18.260 1.00 86.38 81 LYS A C 1
ATOM 625 O O . LYS A 1 81 ? 2.366 -4.687 -19.190 1.00 86.38 81 LYS A O 1
ATOM 630 N N . ALA A 1 82 ? 3.137 -5.842 -17.426 1.00 90.12 82 ALA A N 1
ATOM 631 C CA . ALA A 1 82 ? 4.543 -5.570 -17.706 1.00 90.12 82 ALA A CA 1
ATOM 632 C C . ALA A 1 82 ? 5.126 -6.714 -18.531 1.00 90.12 82 ALA A C 1
ATOM 634 O O . ALA A 1 82 ? 5.052 -7.876 -18.141 1.00 90.12 82 ALA A O 1
ATOM 635 N N . PHE A 1 83 ? 5.747 -6.375 -19.657 1.00 90.38 83 PHE A N 1
ATOM 636 C CA . PHE A 1 83 ? 6.482 -7.328 -20.474 1.00 90.38 83 PHE A CA 1
ATOM 637 C C . PHE A 1 83 ? 7.953 -6.923 -20.551 1.00 90.38 83 PHE A C 1
ATOM 639 O O . PHE A 1 83 ? 8.290 -5.793 -20.922 1.00 90.38 83 PHE A O 1
ATOM 646 N N . PHE A 1 84 ? 8.828 -7.860 -20.200 1.00 92.94 84 PHE A N 1
ATOM 647 C CA . PHE A 1 84 ? 10.273 -7.698 -20.245 1.00 92.94 84 PHE A CA 1
ATOM 648 C C . PHE A 1 84 ? 10.836 -8.616 -21.330 1.00 92.94 84 PHE A C 1
ATOM 650 O O . PHE A 1 84 ? 10.888 -9.831 -21.164 1.00 92.94 84 PHE A O 1
ATOM 657 N N . SER A 1 85 ? 11.238 -8.036 -22.460 1.00 92.12 85 SER A N 1
ATOM 658 C CA . SER A 1 85 ? 11.942 -8.761 -23.519 1.00 92.12 85 SER A CA 1
ATOM 659 C C . SER A 1 85 ? 13.454 -8.729 -23.307 1.00 92.12 85 SER A C 1
ATOM 661 O O . SER A 1 85 ? 13.985 -7.792 -22.715 1.00 92.12 85 SER A O 1
ATOM 663 N N . ASN A 1 86 ? 14.146 -9.735 -23.850 1.00 90.06 86 ASN A N 1
ATOM 664 C CA . ASN A 1 86 ? 15.612 -9.804 -23.908 1.00 90.06 86 ASN A CA 1
ATOM 665 C C . ASN A 1 86 ? 16.295 -9.675 -22.536 1.00 90.06 86 ASN A C 1
ATOM 667 O O . ASN A 1 86 ? 17.337 -9.033 -22.401 1.00 90.06 86 ASN A O 1
ATOM 671 N N . MET A 1 87 ? 15.689 -10.278 -21.515 1.00 92.06 87 MET A N 1
ATOM 672 C CA . MET A 1 87 ? 16.259 -10.345 -20.174 1.00 92.06 87 MET A CA 1
ATOM 673 C C . MET A 1 87 ? 17.485 -11.275 -20.148 1.00 92.06 87 MET A C 1
ATOM 675 O O . MET A 1 87 ? 17.538 -12.239 -20.918 1.00 92.06 87 MET A O 1
ATOM 679 N N . PRO A 1 88 ? 18.482 -11.007 -19.286 1.00 91.62 88 PRO A N 1
ATOM 680 C CA . PRO A 1 88 ? 19.694 -11.818 -19.208 1.00 91.62 88 PRO A CA 1
ATOM 681 C C . PRO A 1 88 ? 19.378 -13.249 -18.754 1.00 91.62 88 PRO A C 1
ATOM 683 O O . PRO A 1 88 ? 18.780 -13.446 -17.701 1.00 91.62 88 PRO A O 1
ATOM 686 N N . LEU A 1 89 ? 19.813 -14.246 -19.533 1.00 90.31 89 LEU A N 1
ATOM 687 C CA . LEU A 1 89 ? 19.470 -15.649 -19.275 1.00 90.31 89 LEU A CA 1
ATOM 688 C C . LEU A 1 89 ? 20.205 -16.259 -18.075 1.00 90.31 89 LEU A C 1
ATOM 690 O O . LEU A 1 89 ? 19.606 -17.012 -17.317 1.00 90.31 89 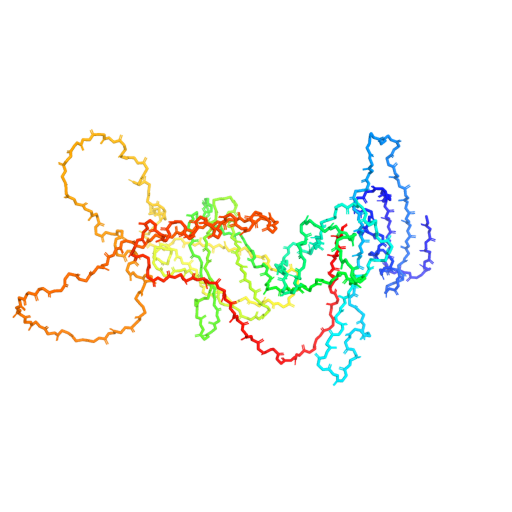LEU A O 1
ATOM 694 N N . SER A 1 90 ? 21.476 -15.892 -17.899 1.00 90.81 90 SER A N 1
ATOM 695 C CA . SER A 1 90 ? 22.404 -16.473 -16.918 1.00 90.81 90 SER A CA 1
ATOM 696 C C . SER A 1 90 ? 22.468 -15.720 -15.586 1.00 90.81 90 SER A C 1
ATOM 698 O O . SER A 1 90 ? 23.343 -15.971 -14.755 1.00 90.81 90 SER A O 1
ATOM 700 N N . LYS A 1 91 ? 21.596 -14.727 -15.386 1.00 91.44 91 LYS A N 1
ATOM 701 C CA . LYS A 1 91 ? 21.526 -13.953 -14.145 1.00 91.44 91 LYS A CA 1
ATOM 702 C C . LYS A 1 91 ? 20.307 -14.386 -13.351 1.00 91.44 91 LYS A C 1
ATOM 704 O O . LYS A 1 91 ? 19.220 -14.491 -13.907 1.00 91.44 91 LYS A O 1
ATOM 709 N N . THR A 1 92 ? 20.500 -14.572 -12.051 1.00 93.00 92 THR A N 1
ATOM 710 C CA . THR A 1 92 ? 19.389 -14.723 -11.116 1.00 93.00 92 THR A CA 1
ATOM 711 C C . THR A 1 92 ? 18.683 -13.381 -10.960 1.00 93.00 92 THR A C 1
ATOM 713 O O . THR A 1 92 ? 19.328 -12.364 -10.694 1.00 93.00 92 THR A O 1
ATOM 716 N N . LEU A 1 93 ? 17.370 -13.389 -11.150 1.00 93.44 93 LEU A N 1
ATOM 717 C CA . LEU A 1 93 ? 16.481 -12.238 -11.067 1.00 93.44 93 LEU A CA 1
ATOM 718 C C . LEU A 1 93 ? 15.448 -12.467 -9.961 1.00 93.44 93 LEU A C 1
ATOM 720 O O . LEU A 1 93 ? 15.106 -13.608 -9.647 1.00 93.44 93 LEU A O 1
ATOM 724 N N . THR A 1 94 ? 14.918 -11.377 -9.415 1.00 93.38 94 THR A N 1
ATOM 725 C CA . THR A 1 94 ? 13.871 -11.417 -8.392 1.00 93.38 94 THR A CA 1
ATOM 726 C C . THR A 1 94 ? 12.736 -10.510 -8.828 1.00 93.38 94 THR A C 1
ATOM 728 O O . THR A 1 94 ? 12.903 -9.297 -8.929 1.00 93.38 94 THR A O 1
ATOM 731 N N . MET A 1 95 ? 11.565 -11.092 -9.060 1.00 92.50 95 MET A N 1
ATOM 732 C CA . MET A 1 95 ? 10.385 -10.324 -9.421 1.00 92.50 95 MET A CA 1
ATOM 733 C C . MET A 1 95 ? 9.797 -9.644 -8.187 1.00 92.50 95 MET A C 1
ATOM 735 O O . MET A 1 95 ? 9.445 -10.286 -7.203 1.00 92.50 95 MET A O 1
ATOM 739 N N . ASN A 1 96 ? 9.651 -8.331 -8.273 1.00 91.50 96 ASN A N 1
ATOM 740 C CA . ASN A 1 96 ? 9.072 -7.481 -7.252 1.00 91.50 96 ASN A CA 1
ATOM 741 C C . ASN A 1 96 ? 7.968 -6.601 -7.862 1.00 91.50 96 ASN A C 1
ATOM 743 O O . ASN A 1 96 ? 8.042 -6.162 -9.010 1.00 91.50 96 ASN A O 1
ATOM 747 N N . ILE A 1 97 ? 6.933 -6.295 -7.094 1.00 91.44 97 ILE A N 1
ATOM 748 C CA . ILE A 1 97 ? 5.936 -5.306 -7.499 1.00 91.44 97 ILE A CA 1
ATOM 749 C C . ILE A 1 97 ? 6.099 -4.091 -6.608 1.00 91.44 97 ILE A C 1
ATOM 751 O O . ILE A 1 97 ? 6.046 -4.155 -5.387 1.00 91.44 97 ILE A O 1
ATOM 755 N N . ASP A 1 98 ? 6.326 -2.964 -7.259 1.00 91.62 98 ASP A N 1
ATOM 756 C CA . ASP A 1 98 ? 6.438 -1.670 -6.622 1.00 91.62 98 ASP A CA 1
ATOM 757 C C . ASP A 1 98 ? 5.044 -1.047 -6.634 1.00 91.62 98 ASP A C 1
ATOM 759 O O . ASP A 1 98 ? 4.645 -0.472 -7.629 1.00 91.62 98 ASP A O 1
ATOM 763 N N . VAL A 1 99 ? 4.249 -1.225 -5.584 1.00 91.12 99 VAL A N 1
ATOM 764 C CA . VAL A 1 99 ? 2.881 -0.682 -5.514 1.00 91.12 99 VAL A CA 1
ATOM 765 C C . VAL A 1 99 ? 2.803 0.581 -4.659 1.00 91.12 99 VAL A C 1
ATOM 767 O O . VAL A 1 99 ? 3.692 0.827 -3.843 1.00 91.12 99 VAL A O 1
ATOM 770 N N . PRO A 1 100 ? 1.746 1.403 -4.812 1.00 91.75 100 PRO A N 1
ATOM 771 C CA . PRO A 1 100 ? 1.408 2.401 -3.806 1.00 91.75 100 PRO A CA 1
ATOM 772 C C . PRO A 1 100 ? 1.330 1.771 -2.410 1.00 91.75 100 PRO A C 1
ATOM 774 O O . PRO A 1 100 ? 0.778 0.689 -2.254 1.00 91.75 100 PRO A O 1
ATOM 777 N N . GLU A 1 101 ? 1.826 2.480 -1.397 1.00 90.12 101 GLU A N 1
ATOM 778 C CA . GLU A 1 101 ? 1.850 2.023 0.002 1.00 90.12 101 GLU A CA 1
ATOM 779 C C . GLU A 1 101 ? 0.513 1.454 0.519 1.00 90.12 101 GLU A C 1
ATOM 781 O O . GLU A 1 101 ? 0.543 0.439 1.209 1.00 90.12 101 GLU A O 1
ATOM 786 N N . PRO A 1 102 ? -0.667 2.008 0.169 1.00 94.31 102 PRO A N 1
ATOM 787 C CA . PRO A 1 102 ? -1.936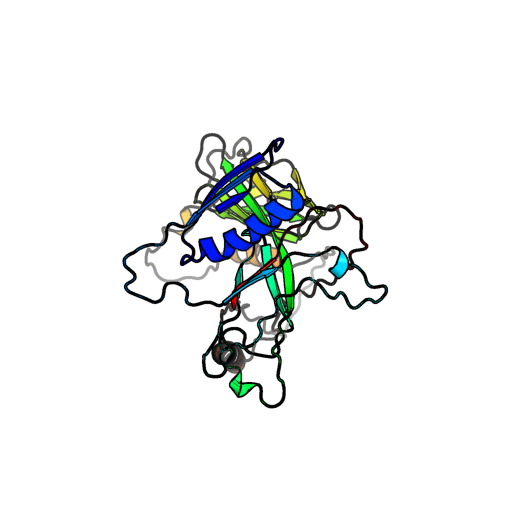 1.479 0.657 1.00 94.31 102 PRO A CA 1
ATOM 788 C C . PRO A 1 102 ? -2.359 0.142 0.044 1.00 94.31 102 PRO A C 1
ATOM 790 O O . PRO A 1 102 ? -3.436 -0.336 0.382 1.00 94.31 102 PRO A O 1
ATOM 793 N N . TRP A 1 103 ? -1.615 -0.416 -0.909 1.00 94.44 103 TRP A N 1
ATOM 794 C CA . TRP A 1 103 ? -2.011 -1.620 -1.637 1.00 94.44 103 TRP A CA 1
ATOM 795 C C . TRP A 1 103 ? -1.364 -2.856 -1.033 1.00 94.44 103 TRP A C 1
ATOM 797 O O . TRP A 1 103 ? -0.144 -2.937 -0.910 1.00 94.44 103 TRP A O 1
ATOM 807 N N . LEU A 1 104 ? -2.190 -3.850 -0.722 1.00 92.25 104 LEU A N 1
ATOM 808 C CA . LEU A 1 104 ? -1.747 -5.182 -0.339 1.00 92.25 104 LEU A CA 1
ATOM 809 C C . LEU A 1 104 ? -1.928 -6.099 -1.540 1.00 92.25 104 LEU A C 1
ATOM 811 O O . LEU A 1 104 ? -3.050 -6.388 -1.947 1.00 92.25 104 LEU A O 1
ATOM 815 N N . VAL A 1 105 ? -0.807 -6.488 -2.140 1.00 92.00 105 VAL A N 1
ATOM 816 C CA . VAL A 1 105 ? -0.772 -7.267 -3.376 1.00 92.00 105 VAL A CA 1
ATOM 817 C C . VAL A 1 105 ? -0.109 -8.608 -3.124 1.00 92.00 105 VAL A C 1
ATOM 819 O O . VAL A 1 105 ? 0.948 -8.669 -2.495 1.00 92.00 105 VAL A O 1
ATOM 822 N N . GLU A 1 106 ? -0.699 -9.668 -3.667 1.00 88.56 106 GLU A N 1
ATOM 823 C CA . GLU A 1 106 ? -0.181 -11.028 -3.549 1.00 88.56 106 GLU A CA 1
ATOM 824 C C . GLU A 1 106 ? -0.106 -11.742 -4.908 1.00 88.56 106 GLU A C 1
ATOM 826 O O . GLU A 1 106 ? -0.883 -11.442 -5.820 1.00 88.56 106 GLU A O 1
ATOM 831 N N . PRO A 1 107 ? 0.848 -12.673 -5.096 1.00 89.56 107 PRO A N 1
ATOM 832 C CA . PRO A 1 107 ? 0.906 -13.495 -6.296 1.00 89.56 107 PRO A CA 1
ATOM 833 C C . PRO A 1 107 ? -0.167 -14.591 -6.247 1.00 89.56 107 PRO A C 1
ATOM 835 O O . PRO A 1 107 ? -0.118 -15.484 -5.402 1.00 89.56 107 PRO A O 1
ATOM 838 N N . VAL A 1 108 ? -1.089 -14.576 -7.209 1.00 88.81 108 VAL A N 1
ATOM 839 C CA . VAL A 1 108 ? -2.163 -15.581 -7.333 1.00 88.81 108 VAL A CA 1
ATOM 840 C C . VAL A 1 108 ? -1.823 -16.692 -8.320 1.00 88.81 108 VAL A C 1
ATOM 842 O O . VAL A 1 108 ? -2.232 -17.839 -8.143 1.00 88.81 108 VAL A O 1
ATOM 845 N N . VAL A 1 109 ? -1.012 -16.386 -9.338 1.00 88.00 109 VAL A N 1
ATOM 846 C CA . VAL A 1 109 ? -0.478 -17.379 -10.280 1.00 88.00 109 VAL A CA 1
ATOM 847 C C . VAL A 1 109 ? 1.027 -17.191 -10.383 1.00 88.00 109 VAL A C 1
ATOM 849 O O . VAL A 1 109 ? 1.491 -16.189 -10.915 1.00 88.00 109 VAL A O 1
ATOM 852 N N . ALA A 1 110 ? 1.794 -18.165 -9.900 1.00 87.06 110 ALA A N 1
ATOM 853 C CA . ALA A 1 110 ? 3.250 -18.179 -10.004 1.00 87.06 110 ALA A CA 1
ATOM 854 C C . ALA A 1 110 ? 3.754 -19.627 -10.062 1.00 87.06 110 ALA A C 1
ATOM 856 O O . ALA A 1 110 ? 3.837 -20.312 -9.044 1.00 87.06 110 ALA A O 1
ATOM 857 N N . ILE A 1 111 ? 4.060 -20.107 -11.270 1.00 85.31 111 ILE A N 1
ATOM 858 C CA . ILE A 1 111 ? 4.560 -21.478 -11.485 1.00 85.31 111 ILE A CA 1
ATOM 859 C C . ILE A 1 111 ? 6.017 -21.596 -11.016 1.00 85.31 111 ILE A C 1
ATOM 861 O O . ILE A 1 111 ? 6.419 -22.609 -10.445 1.00 85.31 111 ILE A O 1
ATOM 865 N N . HIS A 1 112 ? 6.804 -20.545 -11.243 1.00 86.94 112 HIS A N 1
ATOM 866 C CA . HIS A 1 112 ? 8.225 -20.488 -10.913 1.00 86.94 112 HIS A CA 1
ATOM 867 C C . HIS A 1 112 ? 8.474 -19.756 -9.588 1.00 86.94 112 HIS A C 1
ATOM 869 O O . HIS A 1 112 ? 7.611 -19.038 -9.082 1.00 86.94 112 HIS A O 1
ATOM 875 N N . ASP A 1 113 ? 9.671 -19.933 -9.023 1.00 89.00 113 ASP A N 1
ATOM 876 C CA . ASP A 1 113 ? 10.091 -19.202 -7.829 1.00 89.00 113 ASP A CA 1
ATOM 877 C C . ASP A 1 113 ? 10.426 -17.751 -8.183 1.00 89.00 113 ASP A C 1
ATOM 879 O O . ASP A 1 113 ? 11.437 -17.487 -8.829 1.00 89.00 113 ASP A O 1
ATOM 883 N N . LEU A 1 114 ? 9.568 -16.816 -7.774 1.00 90.50 114 LEU A N 1
ATOM 884 C CA . LEU A 1 114 ? 9.701 -15.399 -8.125 1.00 90.50 114 LEU A CA 1
ATOM 885 C C . LEU A 1 114 ? 10.908 -14.726 -7.458 1.00 90.50 114 LEU A C 1
ATOM 887 O O . LEU A 1 11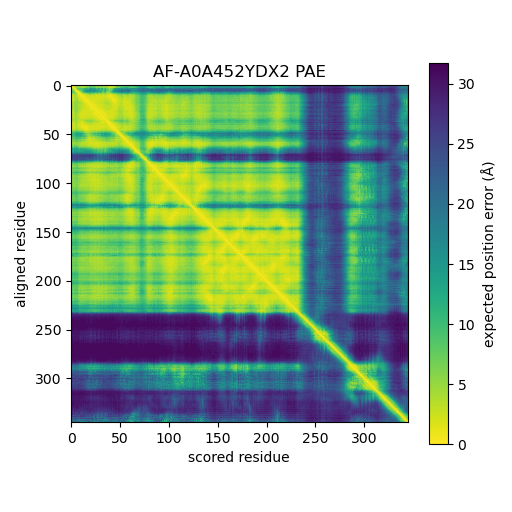4 ? 11.408 -13.732 -7.980 1.00 90.50 114 LEU A O 1
ATOM 891 N N . ASP A 1 115 ? 11.411 -15.305 -6.367 1.00 90.31 115 ASP A N 1
ATOM 892 C CA . ASP A 1 115 ? 12.586 -14.813 -5.645 1.00 90.31 115 ASP A CA 1
ATOM 893 C C . ASP A 1 115 ? 13.910 -15.221 -6.316 1.00 90.31 115 ASP A C 1
ATOM 895 O O . ASP A 1 115 ? 14.913 -14.525 -6.163 1.00 90.31 115 ASP A O 1
ATOM 899 N N . ASN A 1 116 ? 13.913 -16.322 -7.082 1.00 90.62 116 ASN A N 1
ATOM 900 C CA . ASN A 1 116 ? 15.110 -16.947 -7.660 1.00 90.62 116 ASN A CA 1
ATOM 901 C C . ASN A 1 116 ? 14.892 -17.334 -9.131 1.00 90.62 116 ASN A C 1
ATOM 903 O O . ASN A 1 116 ? 15.009 -18.501 -9.519 1.00 90.62 116 ASN A O 1
ATOM 907 N N . ILE A 1 117 ? 14.555 -16.355 -9.965 1.00 91.12 117 ILE A N 1
ATOM 908 C CA . ILE A 1 117 ? 14.294 -16.578 -11.386 1.00 91.12 117 ILE A CA 1
ATOM 909 C C . ILE A 1 117 ? 15.622 -16.733 -12.126 1.00 91.12 117 ILE A C 1
ATOM 911 O O . ILE A 1 117 ? 16.414 -15.798 -12.189 1.00 91.12 117 ILE A O 1
ATOM 915 N N . LEU A 1 118 ? 15.836 -17.886 -12.754 1.00 91.69 118 LEU A N 1
ATOM 916 C CA . LEU A 1 118 ? 16.951 -18.124 -13.668 1.00 91.69 118 LEU A CA 1
ATOM 917 C C . LEU A 1 118 ? 16.382 -18.545 -15.027 1.00 91.69 118 LEU A C 1
ATOM 919 O O . LEU A 1 118 ? 15.818 -19.630 -15.159 1.00 91.69 118 LEU A O 1
ATOM 923 N N . LEU A 1 119 ? 16.457 -17.657 -16.022 1.00 89.75 119 LEU A N 1
ATOM 924 C CA . LEU A 1 119 ? 15.701 -17.822 -17.272 1.00 89.75 119 LEU A CA 1
ATOM 925 C C . LEU A 1 119 ? 16.239 -18.954 -18.158 1.00 89.75 119 LEU A C 1
ATOM 927 O O . LEU A 1 119 ? 15.468 -19.548 -18.906 1.00 89.75 119 LEU A O 1
ATOM 931 N N . GLU A 1 120 ? 17.526 -19.296 -18.058 1.00 89.75 120 GLU A N 1
ATOM 932 C CA . GLU A 1 120 ? 18.089 -20.485 -18.721 1.00 89.75 120 GLU A CA 1
ATOM 933 C C . GLU A 1 120 ? 17.458 -21.804 -18.238 1.00 89.75 120 GLU A C 1
ATOM 935 O O . GLU A 1 120 ? 17.398 -22.767 -18.999 1.00 89.75 120 GLU A O 1
ATOM 940 N N . ASN A 1 121 ? 16.895 -21.833 -17.022 1.00 87.69 121 ASN A N 1
ATOM 941 C CA . ASN A 1 121 ? 16.234 -23.015 -16.463 1.00 87.69 121 ASN A CA 1
ATOM 942 C C . ASN A 1 121 ? 14.778 -23.185 -16.924 1.00 87.69 121 ASN A C 1
ATOM 944 O O . ASN A 1 121 ? 14.119 -24.139 -16.513 1.00 87.69 121 ASN A O 1
ATOM 948 N N . LEU A 1 122 ? 14.248 -22.281 -17.755 1.00 83.56 122 LEU A N 1
ATOM 949 C CA . LEU A 1 122 ? 12.862 -22.366 -18.231 1.00 83.56 122 LEU A CA 1
ATOM 950 C C . LEU A 1 122 ? 12.638 -23.469 -19.285 1.00 83.56 122 LEU A C 1
ATOM 952 O O . LEU A 1 122 ? 11.490 -23.785 -19.606 1.00 83.56 122 LEU A O 1
ATOM 956 N N . GLY A 1 123 ? 13.710 -24.082 -19.800 1.00 80.81 123 GLY A N 1
ATOM 957 C CA . GLY A 1 123 ? 13.634 -25.168 -20.779 1.00 80.81 123 GLY A CA 1
ATOM 958 C C . GLY A 1 123 ? 12.939 -24.728 -22.071 1.00 80.81 123 GLY A C 1
ATOM 959 O O . GLY A 1 123 ? 13.328 -23.736 -22.686 1.00 80.81 123 GLY A O 1
ATOM 960 N N . ASP A 1 124 ? 11.893 -25.457 -22.471 1.00 77.62 124 ASP A N 1
ATOM 961 C CA . ASP A 1 124 ? 11.132 -25.188 -23.701 1.00 77.62 124 ASP A CA 1
ATOM 962 C C . ASP A 1 124 ? 10.194 -23.972 -23.589 1.00 77.62 124 ASP A C 1
ATOM 964 O O . ASP A 1 124 ? 9.736 -23.424 -24.600 1.00 77.62 124 ASP A O 1
ATOM 968 N N . VAL A 1 125 ? 9.901 -23.521 -22.364 1.00 78.62 125 VAL A N 1
ATOM 969 C CA . VAL A 1 125 ? 9.002 -22.391 -22.120 1.00 78.62 125 VAL A CA 1
ATOM 970 C C . VAL A 1 125 ? 9.789 -21.090 -22.239 1.00 78.62 125 VAL A C 1
ATOM 972 O O . VAL A 1 125 ? 10.615 -20.747 -21.404 1.00 78.62 125 VAL A O 1
ATOM 975 N N . ARG A 1 126 ? 9.510 -20.303 -23.280 1.00 77.25 126 ARG A N 1
ATOM 976 C CA . ARG A 1 126 ? 10.237 -19.045 -23.547 1.00 77.25 126 ARG A CA 1
ATOM 977 C C . ARG A 1 126 ? 9.783 -17.856 -22.699 1.00 77.25 126 ARG A C 1
ATOM 979 O O . ARG A 1 126 ? 10.326 -16.763 -22.839 1.00 77.25 126 ARG A O 1
ATOM 986 N N . THR A 1 127 ? 8.738 -18.009 -21.891 1.00 83.50 127 THR A N 1
ATOM 987 C CA . THR A 1 127 ? 8.125 -16.893 -21.164 1.00 83.50 127 THR A CA 1
ATOM 988 C C . THR A 1 127 ? 7.711 -17.334 -19.772 1.00 83.50 127 THR A C 1
ATOM 990 O O . THR A 1 127 ? 6.867 -18.209 -19.617 1.00 83.50 127 THR A O 1
ATOM 993 N N . LEU A 1 128 ? 8.285 -16.684 -18.763 1.00 89.75 128 LEU A N 1
ATOM 994 C CA . LEU A 1 128 ? 7.820 -16.781 -17.388 1.00 89.75 128 LEU A CA 1
ATOM 995 C C . LEU A 1 128 ? 6.632 -15.834 -17.202 1.00 89.75 128 LEU A C 1
ATOM 997 O O . LEU A 1 128 ? 6.715 -14.655 -17.548 1.00 89.75 128 LEU A O 1
ATOM 1001 N N . GLN A 1 129 ? 5.542 -16.349 -16.638 1.00 89.25 129 GLN A N 1
ATOM 1002 C CA . GLN A 1 129 ? 4.358 -15.569 -16.299 1.00 89.25 129 GLN A CA 1
ATOM 1003 C C . GLN A 1 129 ? 4.102 -15.627 -14.793 1.00 89.25 129 GLN A C 1
ATOM 1005 O O . GLN A 1 129 ? 4.149 -16.698 -14.186 1.00 89.25 129 GLN A O 1
ATOM 1010 N N . ALA A 1 130 ? 3.787 -14.468 -14.221 1.00 90.69 130 ALA A N 1
ATOM 1011 C CA . ALA A 1 130 ? 3.239 -14.333 -12.884 1.00 90.69 130 ALA A CA 1
ATOM 1012 C C . ALA A 1 130 ? 2.033 -13.388 -12.932 1.00 90.69 130 ALA A C 1
ATOM 1014 O O . ALA A 1 130 ? 2.049 -12.402 -13.672 1.00 90.69 130 ALA A O 1
ATOM 1015 N N . VAL A 1 131 ? 0.990 -13.700 -12.168 1.00 89.94 131 VAL A N 1
ATOM 1016 C CA . VAL A 1 131 ? -0.206 -12.866 -12.013 1.00 89.94 131 VAL A CA 1
ATOM 1017 C C . VAL A 1 131 ? -0.338 -12.509 -10.547 1.00 89.94 131 VAL A C 1
ATOM 1019 O O . VAL A 1 131 ? -0.216 -13.374 -9.679 1.00 89.94 131 VAL A O 1
ATOM 1022 N N . TYR A 1 132 ? -0.596 -11.234 -10.300 1.00 89.94 132 TYR A N 1
ATOM 1023 C CA . TYR A 1 132 ? -0.774 -10.681 -8.972 1.00 89.94 132 TYR A CA 1
ATOM 1024 C C . TYR A 1 132 ? -2.162 -10.074 -8.843 1.00 89.94 132 TYR A C 1
ATOM 1026 O O . TYR A 1 132 ? -2.708 -9.553 -9.818 1.00 89.94 132 TYR A O 1
ATOM 1034 N N . GLU A 1 133 ? -2.698 -10.127 -7.633 1.00 89.44 133 GLU A N 1
ATOM 1035 C CA . GLU A 1 133 ? -3.998 -9.579 -7.279 1.00 89.44 133 GLU A CA 1
ATOM 1036 C C . GLU A 1 133 ? -3.842 -8.541 -6.169 1.00 89.44 133 GLU A C 1
ATOM 1038 O O . GLU A 1 133 ? -3.038 -8.706 -5.251 1.00 89.44 133 GLU A O 1
ATOM 1043 N N . LEU A 1 134 ? -4.610 -7.455 -6.269 1.00 91.00 134 LEU A N 1
ATOM 1044 C CA . LEU A 1 134 ? -4.807 -6.524 -5.164 1.00 91.00 134 LEU A CA 1
ATOM 1045 C C . LEU A 1 134 ? -5.788 -7.162 -4.172 1.00 91.00 134 LEU A C 1
ATOM 1047 O O . LEU A 1 134 ? -6.997 -7.015 -4.329 1.00 91.00 134 LEU A O 1
ATOM 1051 N N . GLU A 1 135 ? -5.251 -7.861 -3.173 1.00 89.94 135 GLU A N 1
ATOM 1052 C CA . GLU A 1 135 ? -6.005 -8.549 -2.114 1.00 89.94 135 GLU A CA 1
ATOM 1053 C C . GLU A 1 135 ? -6.846 -7.547 -1.310 1.00 89.94 135 GLU A C 1
ATOM 1055 O O . GLU A 1 135 ? -8.044 -7.729 -1.085 1.00 89.94 135 GLU A O 1
ATOM 1060 N N . ALA A 1 136 ? -6.209 -6.460 -0.869 1.00 93.12 136 ALA A N 1
ATOM 1061 C CA . ALA A 1 136 ? -6.842 -5.468 -0.015 1.00 93.12 136 ALA A CA 1
ATOM 1062 C C . ALA A 1 136 ? -6.164 -4.096 -0.107 1.00 93.12 136 ALA A C 1
ATOM 1064 O O . ALA A 1 136 ? -5.045 -3.933 -0.592 1.00 93.12 136 ALA A O 1
ATOM 1065 N N . LEU A 1 137 ? -6.858 -3.092 0.414 1.00 94.62 137 LEU A N 1
ATOM 1066 C CA . LEU A 1 137 ? -6.324 -1.775 0.714 1.00 94.62 137 LEU A CA 1
ATOM 1067 C C . LEU A 1 137 ? -6.044 -1.653 2.212 1.00 94.62 137 LEU A C 1
ATOM 1069 O O . LEU A 1 137 ? -6.693 -2.294 3.039 1.00 94.62 137 LEU A O 1
ATOM 1073 N N . LEU A 1 138 ? -5.114 -0.777 2.568 1.00 94.75 138 LEU A N 1
ATOM 1074 C CA . LEU A 1 138 ? -4.876 -0.388 3.949 1.00 94.75 138 LEU A CA 1
ATOM 1075 C C . LEU A 1 138 ? -5.833 0.736 4.365 1.00 94.75 138 LEU A C 1
ATOM 1077 O O . LEU A 1 138 ? -5.857 1.824 3.778 1.00 94.75 138 LEU A O 1
ATOM 1081 N N . LEU A 1 139 ? -6.591 0.470 5.427 1.00 95.94 139 LEU A N 1
ATOM 1082 C CA . LEU A 1 139 ? -7.206 1.488 6.269 1.00 95.94 139 LEU A CA 1
ATOM 1083 C C . LEU A 1 139 ? -6.269 1.722 7.449 1.00 95.94 139 LEU A C 1
ATOM 1085 O O . LEU A 1 139 ? -6.046 0.812 8.247 1.00 95.94 139 LEU A O 1
ATOM 1089 N N . THR A 1 140 ? -5.731 2.929 7.558 1.00 96.25 140 THR A N 1
ATOM 1090 C CA . THR A 1 140 ? -4.794 3.294 8.621 1.00 96.25 140 THR A CA 1
ATOM 1091 C C . THR A 1 140 ? -5.357 4.418 9.467 1.00 96.25 140 THR A C 1
ATOM 1093 O O . THR A 1 140 ? -6.264 5.157 9.064 1.00 96.25 140 THR A O 1
ATOM 1096 N N . GLY A 1 141 ? -4.811 4.580 10.662 1.00 96.50 141 GLY A N 1
ATOM 1097 C CA . GLY A 1 141 ? -5.159 5.723 11.473 1.00 96.50 141 GLY A CA 1
ATOM 1098 C C . GLY A 1 141 ? -4.306 5.907 12.706 1.00 96.50 141 GLY A C 1
ATOM 1099 O O . GLY A 1 141 ? -3.450 5.094 13.042 1.00 96.50 141 GLY A O 1
ATOM 1100 N N . HIS A 1 142 ? -4.596 7.011 13.380 1.00 96.81 142 HIS A N 1
ATOM 1101 C CA . HIS A 1 142 ? -4.023 7.392 14.657 1.00 96.81 142 HIS A CA 1
ATOM 1102 C C . HIS A 1 142 ? -5.147 7.528 15.675 1.00 96.81 142 HIS A C 1
ATOM 1104 O O . HIS A 1 142 ? -6.150 8.198 15.412 1.00 96.81 142 HIS A O 1
ATOM 1110 N N . CYS A 1 143 ? -4.990 6.887 16.826 1.00 96.44 143 CYS A N 1
ATOM 1111 C CA . CYS A 1 143 ? -5.913 6.981 17.943 1.00 96.44 143 CYS A CA 1
ATOM 1112 C C . CYS A 1 143 ? -5.284 7.778 19.087 1.00 96.44 143 CYS A C 1
ATOM 1114 O O . CYS A 1 143 ? -4.214 7.422 19.570 1.00 96.44 143 CYS A O 1
ATOM 1116 N N . MET A 1 144 ? -5.965 8.821 19.545 1.00 94.69 144 MET A N 1
ATOM 1117 C CA . MET A 1 144 ? -5.540 9.656 20.667 1.00 94.69 144 MET A CA 1
ATOM 1118 C C . MET A 1 144 ? -6.556 9.549 21.801 1.00 94.69 144 MET A C 1
ATOM 1120 O O . MET A 1 144 ? -7.763 9.517 21.556 1.00 94.69 144 MET A O 1
ATOM 1124 N N . GLU A 1 145 ? -6.074 9.508 23.039 1.00 91.44 145 GLU A N 1
A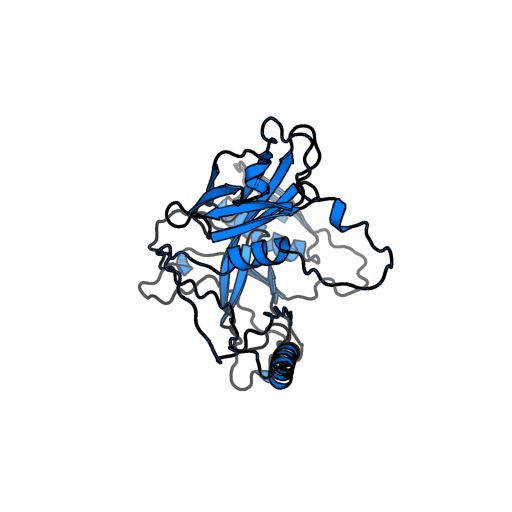TOM 1125 C CA . GLU A 1 145 ? -6.911 9.743 24.213 1.00 91.44 145 GLU A CA 1
ATOM 1126 C C . GLU A 1 145 ? -6.898 11.243 24.518 1.00 91.44 145 GLU A C 1
ATOM 1128 O O . GLU A 1 145 ? -5.858 11.899 24.424 1.00 91.44 145 GLU A O 1
ATOM 1133 N N . LYS A 1 146 ? -8.060 11.806 24.854 1.00 84.50 146 LYS A N 1
ATOM 1134 C CA . LYS A 1 146 ? -8.165 13.232 25.164 1.00 84.50 146 LYS A CA 1
ATOM 1135 C C . LYS A 1 146 ? -7.225 13.610 26.318 1.00 84.50 146 LYS A C 1
ATOM 1137 O O . LYS A 1 146 ? -7.336 13.066 27.413 1.00 84.50 146 LYS A O 1
ATOM 1142 N N . ASP A 1 147 ? -6.320 14.552 26.051 1.00 79.06 147 ASP A N 1
ATOM 1143 C CA . ASP A 1 147 ? -5.330 15.087 26.996 1.00 79.06 147 ASP A CA 1
ATOM 1144 C C . ASP A 1 147 ? -4.346 14.044 27.574 1.00 79.06 147 ASP A C 1
ATOM 1146 O O . ASP A 1 147 ? -3.734 14.277 28.620 1.00 79.06 147 ASP A O 1
ATOM 1150 N N . ARG A 1 148 ? -4.176 12.890 26.909 1.00 83.81 148 ARG A N 1
ATOM 1151 C CA . ARG A 1 148 ? -3.285 11.803 27.348 1.00 83.81 148 ARG A CA 1
ATOM 1152 C C . ARG A 1 148 ? -2.514 11.170 26.190 1.00 83.81 148 ARG A C 1
ATOM 1154 O O . ARG A 1 148 ? -2.662 11.536 25.024 1.00 83.81 148 ARG A O 1
ATOM 1161 N N . GLU A 1 149 ? -1.641 10.230 26.538 1.00 87.50 149 GLU A N 1
ATOM 1162 C CA . GLU A 1 149 ? -0.949 9.386 25.571 1.00 87.50 149 GLU A CA 1
ATOM 1163 C C . GLU A 1 149 ? -1.936 8.498 24.792 1.00 87.50 149 GLU A C 1
ATOM 1165 O O . GLU A 1 149 ? -3.045 8.233 25.262 1.00 87.50 149 GLU A O 1
ATOM 1170 N N . PRO A 1 150 ? -1.563 8.021 23.592 1.00 92.00 150 PRO A N 1
ATOM 1171 C CA . PRO A 1 150 ? -2.385 7.083 22.843 1.00 92.00 150 PRO A CA 1
ATOM 1172 C C . PRO A 1 150 ? -2.781 5.848 23.671 1.00 92.00 150 PRO A C 1
ATOM 1174 O O . PRO A 1 150 ? -1.928 5.275 24.356 1.00 92.00 150 PRO A O 1
ATOM 1177 N N . PRO A 1 151 ? -4.036 5.373 23.572 1.00 93.69 151 PRO A N 1
ATOM 1178 C CA . PRO A 1 151 ? -4.533 4.251 24.364 1.00 93.69 151 PRO A CA 1
ATOM 1179 C C . PRO A 1 151 ? -3.969 2.926 23.828 1.00 93.69 151 PRO A C 1
ATOM 1181 O O . PRO A 1 151 ? -4.609 2.208 23.057 1.00 93.69 151 PRO A O 1
ATOM 1184 N N . ARG A 1 152 ? -2.731 2.605 24.217 1.00 93.00 152 ARG A N 1
ATOM 1185 C CA . ARG A 1 152 ? -2.017 1.395 23.790 1.00 93.00 152 ARG A CA 1
ATOM 1186 C C . ARG A 1 152 ? -2.817 0.141 24.140 1.00 93.00 152 ARG A C 1
ATOM 1188 O O . ARG A 1 152 ? -3.187 -0.069 25.291 1.00 93.00 152 ARG A O 1
ATOM 1195 N N . GLY A 1 153 ? -3.006 -0.729 23.153 1.00 93.31 153 GLY A N 1
ATOM 1196 C CA . GLY A 1 153 ? -3.748 -1.980 23.299 1.00 93.31 153 GLY A CA 1
ATOM 1197 C C . GLY A 1 153 ? -5.255 -1.831 23.110 1.00 93.31 153 GLY A C 1
ATOM 1198 O O . GLY A 1 153 ? -5.970 -2.821 23.256 1.00 93.31 153 GLY A O 1
ATOM 1199 N N . LEU A 1 154 ? -5.755 -0.631 22.777 1.00 95.56 154 LEU A N 1
ATOM 1200 C CA . LEU A 1 154 ? -7.175 -0.432 22.490 1.00 95.56 154 LEU A CA 1
ATOM 1201 C C . LEU A 1 154 ? -7.547 -1.215 21.244 1.00 95.56 154 LEU A C 1
ATOM 1203 O O . LEU A 1 154 ? -6.931 -1.047 20.197 1.00 95.56 154 LEU A O 1
ATOM 1207 N N . GLN A 1 155 ? -8.548 -2.072 21.370 1.00 96.38 155 GLN A N 1
ATOM 1208 C CA . GLN A 1 155 ? -8.953 -2.956 20.289 1.00 96.38 155 GLN A CA 1
ATOM 1209 C C . GLN A 1 155 ? -10.091 -2.328 19.495 1.00 96.38 155 GLN A C 1
ATOM 1211 O O . GLN A 1 155 ? -11.129 -1.948 20.052 1.00 96.38 155 GLN A O 1
ATOM 1216 N N . PHE A 1 156 ? -9.899 -2.263 18.185 1.00 96.94 156 PHE A N 1
ATOM 1217 C CA . PHE A 1 156 ? -10.928 -1.903 17.226 1.00 96.94 156 PHE A CA 1
ATOM 1218 C C . PHE A 1 156 ? -11.392 -3.135 16.473 1.00 96.94 156 PHE A C 1
ATOM 1220 O O . PHE A 1 156 ? -10.592 -4.009 16.151 1.00 96.94 156 PHE A O 1
ATOM 1227 N N . ILE A 1 157 ? -12.675 -3.143 16.131 1.00 96.69 157 ILE A N 1
ATOM 1228 C CA . ILE A 1 157 ? -13.244 -4.075 15.164 1.00 96.69 157 ILE A CA 1
ATOM 1229 C C . ILE A 1 157 ? -13.876 -3.294 14.020 1.00 96.69 157 ILE A C 1
ATOM 1231 O O . ILE A 1 157 ? -14.456 -2.217 14.206 1.00 96.69 157 ILE A O 1
ATOM 1235 N N . LEU A 1 158 ? -13.768 -3.868 12.832 1.00 96.62 158 LEU A N 1
ATOM 1236 C CA . LEU A 1 158 ? -14.333 -3.356 11.602 1.00 96.62 158 LEU A CA 1
ATOM 1237 C C . LEU A 1 158 ? -15.204 -4.432 10.967 1.00 96.62 158 LEU A C 1
ATOM 1239 O O . LEU A 1 158 ? -14.843 -5.611 10.919 1.00 96.62 158 LEU A O 1
ATOM 1243 N N . GLY A 1 159 ? -16.359 -4.018 10.464 1.00 95.94 159 GLY A N 1
ATOM 1244 C CA . GLY A 1 159 ? -17.294 -4.921 9.817 1.00 95.94 159 GLY A CA 1
ATOM 1245 C C . GLY A 1 159 ? -18.264 -4.217 8.885 1.00 95.94 159 GLY A C 1
ATOM 1246 O O . GLY A 1 159 ? -18.225 -3.002 8.694 1.00 95.94 159 GLY A O 1
ATOM 1247 N N . THR A 1 160 ? -19.163 -4.9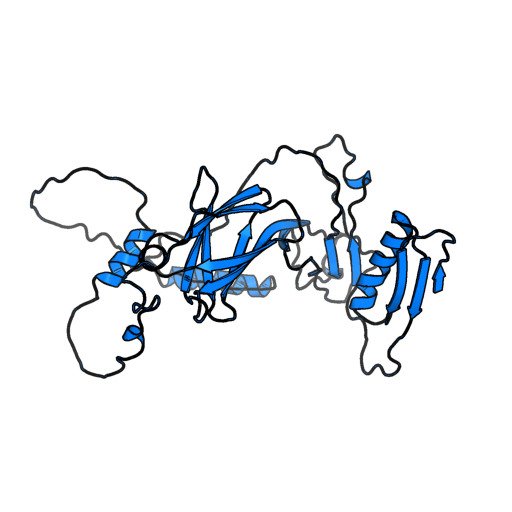98 8.303 1.00 94.81 160 THR A N 1
ATOM 1248 C CA . THR A 1 160 ? -20.299 -4.495 7.528 1.00 94.81 160 THR A CA 1
ATOM 1249 C C . THR A 1 160 ? -21.556 -4.478 8.394 1.00 94.81 160 THR A C 1
ATOM 1251 O O . THR A 1 160 ? -21.593 -5.041 9.487 1.00 94.81 160 THR A O 1
ATOM 1254 N N . LYS A 1 161 ? -22.643 -3.887 7.886 1.00 91.44 161 LYS A N 1
ATOM 1255 C CA . LYS A 1 161 ? -23.943 -3.904 8.576 1.00 91.44 161 LYS A CA 1
ATOM 1256 C C . LYS A 1 161 ? -24.457 -5.327 8.852 1.00 91.44 161 LYS A C 1
ATOM 1258 O O . LYS A 1 161 ? -25.168 -5.535 9.826 1.00 91.44 161 LYS A O 1
ATOM 1263 N N . GLN A 1 162 ? -24.125 -6.286 7.984 1.00 92.94 162 GLN A N 1
ATOM 1264 C CA . GLN A 1 162 ? -24.539 -7.686 8.126 1.00 92.94 162 GLN A CA 1
ATOM 1265 C C . GLN A 1 162 ? -23.600 -8.476 9.045 1.00 92.94 162 GLN A C 1
ATOM 1267 O O . GLN A 1 162 ? -24.057 -9.323 9.805 1.00 92.94 162 GLN A O 1
ATOM 1272 N N . ARG A 1 163 ? -22.291 -8.197 8.975 1.00 94.38 163 ARG A N 1
ATOM 1273 C CA . ARG A 1 163 ? -21.247 -8.853 9.774 1.00 94.38 163 ARG A CA 1
ATOM 1274 C C . ARG A 1 163 ? -20.432 -7.788 10.516 1.00 94.38 163 ARG A C 1
ATOM 1276 O O . ARG A 1 163 ? -19.467 -7.285 9.944 1.00 94.38 163 ARG A O 1
ATOM 1283 N N . PRO A 1 164 ? -20.803 -7.442 11.765 1.00 91.50 164 PRO A N 1
ATOM 1284 C CA . PRO A 1 164 ? -20.205 -6.327 12.512 1.00 91.50 164 PRO A CA 1
ATOM 1285 C C . PRO A 1 164 ? -18.734 -6.520 12.903 1.00 91.50 164 PRO A C 1
ATOM 1287 O O . PRO A 1 164 ? -18.077 -5.554 13.282 1.00 91.50 164 PRO A O 1
ATOM 1290 N N . HIS A 1 165 ? -18.235 -7.754 12.839 1.00 94.31 165 HIS A N 1
ATOM 1291 C CA . HIS A 1 165 ? -16.862 -8.119 13.154 1.00 94.31 165 HIS A CA 1
ATOM 1292 C C . HIS A 1 165 ? -16.310 -8.980 12.012 1.00 94.31 165 HIS A C 1
ATOM 1294 O O . HIS A 1 165 ? -16.778 -10.099 11.789 1.00 94.31 165 HIS A O 1
ATOM 1300 N N . LEU A 1 166 ? -15.376 -8.414 11.251 1.00 93.31 166 LEU A N 1
ATOM 1301 C CA . LEU A 1 166 ? -14.662 -9.079 10.159 1.00 93.31 166 LEU A CA 1
ATOM 1302 C C . LEU A 1 166 ? -13.152 -8.982 10.346 1.00 93.31 166 LEU A C 1
ATOM 1304 O O . LEU A 1 166 ? -12.454 -9.957 10.111 1.00 93.31 166 LEU A O 1
ATOM 1308 N N . VAL A 1 167 ? -12.673 -7.813 10.766 1.00 93.44 167 VAL A N 1
ATOM 1309 C CA . VAL A 1 167 ? -11.254 -7.546 10.998 1.00 93.44 167 VAL A CA 1
ATOM 1310 C C . VAL A 1 167 ? -11.115 -6.833 12.329 1.00 93.44 167 VAL A C 1
ATOM 1312 O O . VAL A 1 167 ? -11.909 -5.944 12.645 1.00 93.44 167 VAL A O 1
ATOM 1315 N N . ASP A 1 168 ? -10.100 -7.200 13.087 1.00 94.31 168 ASP A N 1
ATOM 1316 C CA . ASP A 1 168 ? -9.724 -6.564 14.333 1.00 94.31 168 ASP A CA 1
ATOM 1317 C C . ASP A 1 168 ? -8.268 -6.096 14.296 1.00 94.31 168 ASP A C 1
ATOM 1319 O O . ASP A 1 168 ? -7.444 -6.536 13.495 1.00 94.31 168 ASP A O 1
ATOM 1323 N N . THR A 1 169 ? -7.965 -5.106 15.127 1.00 95.50 169 THR A N 1
ATOM 1324 C CA . THR A 1 169 ? -6.600 -4.615 15.314 1.00 95.50 169 THR A CA 1
ATOM 1325 C C . THR A 1 169 ? -6.488 -3.927 16.663 1.00 95.50 169 THR A C 1
ATOM 1327 O O . THR A 1 169 ? -7.493 -3.564 17.282 1.00 95.50 169 THR A O 1
ATOM 1330 N N . LEU A 1 170 ? -5.256 -3.697 17.098 1.00 95.25 170 LEU A N 1
ATOM 1331 C CA . LEU A 1 170 ? -4.950 -2.972 18.322 1.00 95.25 170 LEU A CA 1
ATOM 1332 C C . LEU A 1 170 ? -4.222 -1.663 18.024 1.00 95.25 170 LEU A C 1
ATOM 1334 O O . LEU A 1 170 ? -3.437 -1.559 17.083 1.00 95.25 170 LEU A O 1
ATOM 1338 N N . VAL A 1 171 ? -4.477 -0.662 18.859 1.00 96.00 171 VAL A N 1
ATOM 1339 C CA . VAL A 1 171 ? -3.772 0.618 18.830 1.00 96.00 171 VAL A CA 1
ATOM 1340 C C . VAL A 1 171 ? -2.370 0.437 19.398 1.00 96.00 171 VAL A C 1
ATOM 1342 O O . VAL A 1 171 ? -2.185 0.002 20.539 1.00 96.00 171 VAL A O 1
ATOM 1345 N N . MET A 1 172 ? -1.371 0.801 18.603 1.00 92.62 172 MET A N 1
ATOM 1346 C CA . MET A 1 172 ? 0.035 0.778 18.992 1.00 92.62 172 MET A CA 1
ATOM 1347 C C . MET A 1 172 ? 0.371 1.980 19.882 1.00 92.62 172 MET A C 1
ATOM 1349 O O . MET A 1 172 ? -0.227 3.047 19.764 1.00 92.62 172 MET A O 1
ATOM 1353 N N . SER A 1 173 ? 1.384 1.842 20.742 1.00 89.00 173 SER A N 1
ATOM 1354 C CA . SER A 1 173 ? 1.885 2.953 21.571 1.00 89.00 173 SER A CA 1
ATOM 1355 C C . SER A 1 173 ? 2.429 4.109 20.734 1.00 89.00 173 SER A C 1
ATOM 1357 O O . SER A 1 173 ? 2.292 5.275 21.093 1.00 89.00 173 SER A O 1
ATOM 1359 N N . ASN A 1 174 ? 3.053 3.787 19.601 1.00 90.06 174 ASN A N 1
ATOM 1360 C CA . ASN A 1 174 ? 3.733 4.763 18.765 1.00 90.06 174 ASN A CA 1
ATOM 1361 C C . ASN A 1 174 ? 2.695 5.571 17.986 1.00 90.06 174 ASN A C 1
ATOM 1363 O O . ASN A 1 174 ? 2.107 5.072 17.027 1.00 90.06 174 ASN A O 1
ATOM 1367 N N . LEU A 1 175 ? 2.471 6.817 18.416 1.00 90.38 175 LEU A N 1
ATOM 1368 C CA . LEU A 1 175 ? 1.543 7.767 17.786 1.00 90.38 175 LEU A CA 1
ATOM 1369 C C . LEU A 1 175 ? 0.108 7.228 17.634 1.00 90.38 175 LEU A C 1
ATOM 1371 O O . LEU A 1 175 ? -0.622 7.660 16.740 1.00 90.38 175 LEU A O 1
ATOM 1375 N N . GLY A 1 176 ? -0.283 6.247 18.454 1.00 94.38 176 GLY A N 1
ATOM 1376 C CA . GLY A 1 176 ? -1.601 5.626 18.367 1.00 94.38 176 GLY A CA 1
ATOM 1377 C C . GLY A 1 176 ? -1.869 4.921 17.046 1.00 94.38 176 GLY A C 1
ATOM 1378 O O . GLY A 1 176 ? -3.028 4.849 16.639 1.00 94.38 176 GLY A O 1
ATOM 1379 N N . TYR A 1 177 ? -0.826 4.486 16.337 1.00 97.06 177 TYR A N 1
ATOM 1380 C CA . TYR A 1 177 ? -0.973 3.912 15.006 1.00 97.06 177 TYR A CA 1
ATOM 1381 C C . TYR A 1 177 ? -1.783 2.614 15.039 1.00 97.06 177 TYR A C 1
ATOM 1383 O O . TYR A 1 177 ? -1.593 1.769 15.914 1.00 97.06 177 TYR A O 1
ATOM 1391 N N . TRP A 1 178 ? -2.660 2.440 14.059 1.00 96.25 178 TRP A N 1
ATOM 1392 C CA . TRP A 1 178 ? -3.386 1.201 13.816 1.00 96.25 178 TRP A CA 1
ATOM 1393 C C . TRP A 1 178 ? -3.626 1.023 12.316 1.00 96.25 178 TRP A C 1
ATOM 1395 O O . TRP A 1 178 ? -3.675 1.996 11.557 1.00 96.25 178 TRP A O 1
ATOM 1405 N N . GLN A 1 179 ? -3.780 -0.229 11.888 1.00 96.00 179 GLN A N 1
ATOM 1406 C CA . GLN A 1 179 ? -4.050 -0.569 10.494 1.00 96.00 179 GLN A CA 1
ATOM 1407 C C . GLN A 1 179 ? -4.956 -1.791 10.377 1.00 96.00 179 GLN A C 1
ATOM 1409 O O . GLN A 1 179 ? -4.908 -2.692 11.219 1.00 96.00 179 GLN A O 1
ATOM 1414 N N . MET A 1 180 ? -5.753 -1.824 9.315 1.00 95.56 180 MET A N 1
ATOM 1415 C CA . MET A 1 180 ? -6.629 -2.936 8.956 1.00 95.56 180 MET A CA 1
ATOM 1416 C C . MET A 1 180 ? -6.626 -3.147 7.442 1.00 95.56 180 MET A C 1
ATOM 1418 O O . MET A 1 180 ? -6.525 -2.187 6.673 1.00 95.56 180 MET A O 1
ATOM 1422 N N . LYS A 1 181 ? -6.782 -4.405 7.022 1.00 94.12 181 LYS A N 1
ATOM 1423 C CA . LYS A 1 181 ? -7.048 -4.754 5.624 1.00 94.12 181 LYS A CA 1
ATOM 1424 C C . LYS A 1 181 ? -8.518 -4.477 5.303 1.00 94.12 181 LYS A C 1
ATOM 1426 O O . LYS A 1 181 ? -9.394 -4.899 6.056 1.00 94.12 181 LYS A O 1
ATOM 1431 N N . VAL A 1 182 ? -8.795 -3.783 4.203 1.00 94.31 182 VAL A N 1
ATOM 1432 C CA . VAL A 1 182 ? -10.159 -3.461 3.759 1.00 94.31 182 VAL A CA 1
ATOM 1433 C C . VAL A 1 182 ? -10.311 -3.593 2.251 1.00 94.31 182 VAL A C 1
ATOM 1435 O O . VAL A 1 182 ? -9.400 -3.280 1.492 1.00 94.31 182 VAL A O 1
ATOM 1438 N N . SER A 1 183 ? -11.497 -3.981 1.801 1.00 93.94 183 SER A N 1
ATOM 1439 C CA . SER A 1 183 ? -11.887 -3.879 0.390 1.00 93.94 183 SER A CA 1
ATOM 1440 C C . SER A 1 183 ? -12.680 -2.584 0.147 1.00 93.94 183 SER A C 1
ATOM 1442 O O . SER A 1 183 ? -13.230 -2.012 1.099 1.00 93.94 183 SER A O 1
ATOM 1444 N N . PRO A 1 184 ? -12.780 -2.097 -1.105 1.00 94.62 184 PRO A N 1
ATOM 1445 C CA . PRO A 1 184 ? -13.669 -0.989 -1.443 1.00 94.62 184 PRO A CA 1
ATOM 1446 C C . PRO A 1 184 ? -15.102 -1.258 -0.974 1.00 94.62 184 PRO A C 1
ATOM 1448 O O . PRO A 1 184 ? -15.629 -2.355 -1.156 1.00 94.62 184 PRO A O 1
ATOM 1451 N N . GLY A 1 185 ? -15.736 -0.268 -0.347 1.00 94.25 185 GLY A N 1
ATOM 1452 C CA . GLY A 1 185 ? -17.058 -0.445 0.250 1.00 94.25 185 GLY A CA 1
ATOM 1453 C C . GLY A 1 185 ? -17.295 0.403 1.494 1.00 94.25 185 GLY A C 1
ATOM 1454 O O . GLY A 1 185 ? -16.517 1.297 1.827 1.00 94.25 185 GLY A O 1
ATOM 1455 N N . VAL A 1 186 ? -18.408 0.129 2.174 1.00 96.12 186 VAL A N 1
ATOM 1456 C CA . VAL A 1 186 ? -18.834 0.851 3.377 1.00 96.12 186 VAL A CA 1
ATOM 1457 C C . VAL A 1 186 ? -18.670 -0.037 4.603 1.00 96.12 186 VAL A C 1
ATOM 1459 O O . VAL A 1 186 ? -19.241 -1.125 4.681 1.00 96.12 186 VAL A O 1
ATOM 1462 N N . TRP A 1 187 ? -17.927 0.475 5.576 1.00 96.88 187 TRP A N 1
ATOM 1463 C CA . TRP A 1 187 ? -17.506 -0.233 6.775 1.00 96.88 187 TRP A CA 1
ATOM 1464 C C . TRP A 1 187 ? -17.941 0.502 8.041 1.00 96.88 187 TRP A C 1
ATOM 1466 O O . TRP A 1 187 ? -18.113 1.721 8.043 1.00 96.88 187 TRP A O 1
ATOM 1476 N N . TYR A 1 188 ? -18.103 -0.246 9.126 1.00 97.12 188 TYR A N 1
ATOM 1477 C CA . TYR A 1 188 ? -18.440 0.251 10.454 1.00 97.12 188 TYR A CA 1
ATOM 1478 C C . TYR A 1 188 ? -17.287 -0.054 11.398 1.00 97.12 188 TYR A C 1
ATOM 1480 O O . TYR A 1 188 ? -16.973 -1.221 11.626 1.00 97.12 188 TYR A O 1
ATOM 1488 N N . LEU A 1 189 ? -16.673 0.994 11.938 1.00 97.19 189 LEU A N 1
ATOM 1489 C CA . LEU A 1 189 ? -15.621 0.899 12.943 1.00 97.19 189 LEU A CA 1
ATOM 1490 C C . LEU A 1 189 ? -16.209 1.120 14.332 1.00 97.19 189 LEU A C 1
ATOM 1492 O O . LEU A 1 189 ? -16.968 2.070 14.552 1.00 97.19 189 LEU A O 1
ATOM 1496 N N . GLN A 1 190 ? -15.835 0.258 15.268 1.00 96.31 190 GLN A N 1
ATOM 1497 C CA . GLN A 1 190 ? -16.269 0.321 16.660 1.00 96.31 190 GLN A CA 1
ATOM 1498 C C . GLN A 1 190 ? -15.206 -0.282 17.586 1.00 96.31 190 GLN A C 1
ATOM 1500 O O . GLN A 1 190 ? -14.253 -0.918 17.135 1.00 96.31 190 GLN A O 1
ATOM 1505 N N . LEU A 1 191 ? -15.362 -0.070 18.892 1.00 96.81 191 LEU A N 1
ATOM 1506 C CA . LEU A 1 191 ? -14.522 -0.729 19.892 1.00 96.81 191 LEU A CA 1
ATOM 1507 C C . LEU A 1 191 ? -14.848 -2.220 19.948 1.00 96.81 191 LEU A C 1
ATOM 1509 O O . LEU A 1 191 ? -16.017 -2.606 19.875 1.00 96.81 191 LEU A O 1
ATOM 1513 N N . ALA A 1 192 ? -13.817 -3.045 20.113 1.00 95.06 192 ALA A N 1
ATOM 1514 C CA . ALA A 1 192 ? -14.014 -4.461 20.375 1.00 95.06 192 ALA A CA 1
ATOM 1515 C C . ALA A 1 192 ? -14.761 -4.652 21.710 1.00 95.06 192 ALA A C 1
ATOM 1517 O O . ALA A 1 192 ? -14.472 -3.937 22.682 1.00 95.06 192 ALA A O 1
ATOM 1518 N N . PRO A 1 193 ? -15.707 -5.605 21.788 1.00 93.06 193 PRO A N 1
ATOM 1519 C CA . PRO A 1 193 ? -16.369 -5.933 23.043 1.00 93.06 193 PRO A CA 1
ATOM 1520 C C . PRO A 1 193 ? -15.350 -6.428 24.079 1.00 93.06 193 PRO A C 1
ATOM 1522 O O . PRO A 1 193 ? -14.391 -7.120 23.746 1.00 93.06 193 PRO A O 1
ATOM 1525 N N . GLY A 1 194 ? -15.566 -6.079 25.348 1.00 91.62 194 GLY A N 1
ATOM 1526 C CA . GLY A 1 194 ? -14.651 -6.378 26.452 1.00 91.62 194 GLY A CA 1
ATOM 1527 C C . GLY A 1 194 ? -13.990 -5.115 27.001 1.00 91.62 194 GLY A C 1
ATOM 1528 O O . GLY A 1 194 ? -14.578 -4.036 26.963 1.00 91.62 194 GLY A O 1
ATOM 1529 N N . ARG A 1 195 ? -12.748 -5.236 27.487 1.00 92.00 195 ARG A N 1
ATOM 1530 C CA . ARG A 1 195 ? -12.056 -4.174 28.242 1.00 92.00 195 ARG A CA 1
ATOM 1531 C C . ARG A 1 195 ? -11.998 -2.833 27.499 1.00 92.00 195 ARG A C 1
ATOM 1533 O O . ARG A 1 195 ? -12.192 -1.792 28.120 1.00 92.00 195 ARG A O 1
ATOM 1540 N N . SER A 1 196 ? -11.788 -2.858 26.181 1.00 94.31 196 SER A N 1
ATOM 1541 C CA . SER A 1 196 ? -11.785 -1.659 25.330 1.00 94.31 196 SER A CA 1
ATOM 1542 C C . SER A 1 196 ? -13.122 -0.913 25.397 1.00 94.31 196 SER A C 1
ATOM 1544 O O . SER A 1 196 ? -13.143 0.281 25.687 1.00 94.31 196 SER A O 1
ATOM 1546 N N . ALA A 1 197 ? -14.239 -1.619 25.193 1.00 94.56 197 ALA A N 1
ATOM 1547 C CA . ALA A 1 197 ? -15.582 -1.051 25.277 1.00 94.56 197 ALA A CA 1
ATOM 1548 C C . ALA A 1 197 ? -16.030 -0.746 26.719 1.00 94.56 197 ALA A C 1
ATOM 1550 O O . ALA A 1 197 ? -16.893 0.108 26.914 1.00 94.56 197 ALA A O 1
ATOM 1551 N N . ASP A 1 198 ? -15.473 -1.409 27.735 1.00 94.06 198 ASP A N 1
ATOM 1552 C CA . ASP A 1 198 ? -15.778 -1.135 29.147 1.00 94.06 198 ASP A CA 1
ATOM 1553 C C . ASP A 1 198 ? -15.126 0.160 29.643 1.00 94.06 198 ASP A C 1
ATOM 1555 O O . ASP A 1 198 ? -15.707 0.869 30.467 1.00 94.06 198 ASP A O 1
ATOM 1559 N N . LEU A 1 199 ? -13.926 0.466 29.143 1.00 93.88 199 LEU A N 1
ATOM 1560 C CA . LEU A 1 199 ? -13.151 1.635 29.552 1.00 93.88 199 LEU A CA 1
ATOM 1561 C C . LEU A 1 199 ? -13.403 2.859 28.683 1.00 93.88 199 LEU A C 1
ATOM 1563 O O . LEU A 1 199 ? -13.455 3.962 29.221 1.00 93.88 199 LEU A O 1
ATOM 1567 N N . TYR A 1 200 ? -13.563 2.685 27.373 1.00 94.88 200 TYR A N 1
ATOM 1568 C CA . TYR A 1 200 ? -13.639 3.792 26.424 1.00 94.88 200 TYR A CA 1
ATOM 1569 C C . TYR A 1 200 ? -15.008 3.891 25.765 1.00 94.88 200 TYR A C 1
ATOM 1571 O O . TYR A 1 200 ? -15.761 2.922 25.644 1.00 94.88 200 TYR A O 1
ATOM 1579 N N . GLU A 1 201 ? -15.321 5.098 25.316 1.00 93.88 201 GLU A N 1
ATOM 1580 C CA . GLU A 1 201 ? -16.482 5.392 24.496 1.00 93.88 201 GLU A CA 1
ATOM 1581 C C . GLU A 1 201 ? -16.031 5.863 23.112 1.00 93.88 201 GLU A C 1
ATOM 1583 O O . GLU A 1 201 ? -15.211 6.772 22.968 1.00 93.88 201 GLU A O 1
ATOM 1588 N N . LEU A 1 202 ? -16.578 5.218 22.084 1.00 93.75 202 LEU A N 1
ATOM 1589 C CA . LEU A 1 202 ? -16.423 5.607 20.690 1.00 93.75 202 LEU A CA 1
ATOM 1590 C C . LEU A 1 202 ? -17.750 5.321 19.978 1.00 93.75 202 LEU A C 1
ATOM 1592 O O . LEU A 1 202 ? -18.139 4.152 19.889 1.00 93.75 202 LEU A O 1
ATOM 1596 N N . PRO A 1 203 ? -18.457 6.341 19.462 1.00 90.94 203 PRO A N 1
ATOM 1597 C CA . PRO A 1 203 ? -19.623 6.098 18.625 1.00 90.94 203 PRO A CA 1
ATOM 1598 C C . PRO A 1 203 ? -19.209 5.326 17.370 1.00 90.94 203 PRO A C 1
ATOM 1600 O O . PRO A 1 203 ? -18.145 5.584 16.805 1.00 90.94 203 PRO A O 1
ATOM 1603 N N . SER A 1 204 ? -20.059 4.399 16.920 1.00 89.75 204 SER A N 1
ATOM 1604 C CA . SER A 1 204 ? -19.805 3.650 15.686 1.00 89.75 204 SER A CA 1
ATOM 1605 C C . SER A 1 204 ? -19.600 4.616 14.517 1.00 89.75 204 SER A C 1
ATOM 1607 O O . SER A 1 204 ? -20.439 5.485 14.261 1.00 89.75 204 SER A O 1
ATOM 1609 N N . LYS A 1 205 ? -18.468 4.482 13.821 1.00 94.62 205 LYS A N 1
ATOM 1610 C CA . LYS A 1 205 ? -18.085 5.357 12.707 1.00 94.62 205 LYS A CA 1
ATOM 1611 C C . LYS A 1 205 ? -18.289 4.643 11.379 1.00 94.62 205 LYS A C 1
ATOM 1613 O O . LYS A 1 205 ? -17.753 3.559 11.164 1.00 94.62 205 LYS A O 1
ATOM 1618 N N . LEU A 1 206 ? -19.019 5.290 10.473 1.00 96.19 206 LEU A N 1
ATOM 1619 C CA . LEU A 1 206 ? -19.189 4.842 9.095 1.00 96.19 206 LEU A CA 1
ATOM 1620 C C . LEU A 1 206 ? -17.995 5.291 8.244 1.00 96.19 206 LEU A C 1
ATOM 1622 O O . LEU A 1 206 ? -17.683 6.481 8.180 1.00 96.19 206 LEU A O 1
ATOM 1626 N N . ILE A 1 207 ? -17.344 4.353 7.567 1.00 96.12 207 ILE A N 1
ATOM 1627 C CA . ILE A 1 207 ? -16.157 4.594 6.750 1.00 96.12 207 ILE A CA 1
ATOM 1628 C C . ILE A 1 207 ? -16.424 4.077 5.339 1.00 96.12 207 ILE A C 1
ATOM 1630 O O . ILE A 1 207 ? -16.540 2.877 5.122 1.00 96.12 207 ILE A O 1
ATOM 1634 N N . ALA A 1 208 ? -16.488 4.983 4.367 1.00 95.75 208 ALA A N 1
ATOM 1635 C CA . ALA A 1 208 ? -16.454 4.619 2.953 1.00 95.75 208 ALA A CA 1
ATOM 1636 C C . ALA A 1 208 ? -15.003 4.537 2.454 1.00 95.75 208 ALA A C 1
ATOM 1638 O O . ALA A 1 208 ? -14.225 5.472 2.681 1.00 95.75 208 ALA A O 1
ATOM 1639 N N . ILE A 1 209 ? -14.668 3.428 1.798 1.00 95.38 209 ILE A N 1
ATOM 1640 C CA . ILE A 1 209 ? -13.431 3.208 1.047 1.00 95.38 209 ILE A CA 1
ATOM 1641 C C . ILE A 1 209 ? -13.794 3.291 -0.436 1.00 95.38 209 ILE A C 1
ATOM 1643 O O . ILE A 1 209 ? -14.312 2.337 -1.015 1.00 95.38 209 ILE A O 1
ATOM 1647 N N . ASP A 1 210 ? -13.571 4.463 -1.018 1.00 93.69 210 ASP A N 1
ATOM 1648 C CA . ASP A 1 210 ? -13.942 4.848 -2.386 1.00 93.69 210 ASP A CA 1
ATOM 1649 C C . ASP A 1 210 ? -12.722 5.176 -3.265 1.00 93.69 210 ASP A C 1
ATOM 1651 O O . ASP A 1 210 ? -12.858 5.517 -4.438 1.00 93.69 210 ASP A O 1
ATOM 1655 N N . SER A 1 211 ? -11.515 5.065 -2.707 1.00 91.56 211 SER A N 1
ATOM 1656 C CA . SER A 1 211 ? -10.266 5.430 -3.364 1.00 91.56 211 SER A CA 1
ATOM 1657 C C . SER A 1 211 ? -9.197 4.373 -3.140 1.00 91.56 211 SER A C 1
ATOM 1659 O O . SER A 1 211 ? -8.997 3.877 -2.032 1.00 91.56 211 SER A O 1
ATOM 1661 N N . LEU A 1 212 ? -8.428 4.101 -4.193 1.00 90.38 212 LEU A N 1
ATOM 1662 C CA . LEU A 1 212 ? -7.253 3.232 -4.149 1.00 90.38 212 LEU A CA 1
ATOM 1663 C C . LEU A 1 212 ? -6.066 3.886 -3.420 1.00 90.38 212 LEU A C 1
ATOM 1665 O O . LEU A 1 212 ? -5.035 3.258 -3.230 1.00 90.38 212 LEU A O 1
ATOM 1669 N N . ARG A 1 213 ? -6.178 5.141 -2.973 1.00 89.69 213 ARG A N 1
ATOM 1670 C CA . ARG A 1 213 ? -5.133 5.815 -2.179 1.00 89.69 213 ARG A CA 1
ATOM 1671 C C . ARG A 1 213 ? -5.158 5.428 -0.695 1.00 89.69 213 ARG A C 1
ATOM 1673 O O . ARG A 1 213 ? -4.447 6.044 0.092 1.00 89.69 213 ARG A O 1
ATOM 1680 N N . GLY A 1 214 ? -5.970 4.441 -0.318 1.00 87.25 214 GLY A N 1
ATOM 1681 C CA . GLY A 1 214 ? -6.236 4.122 1.079 1.00 87.25 214 GLY A CA 1
ATOM 1682 C C . GLY A 1 214 ? -6.986 5.247 1.784 1.00 87.25 214 GLY A C 1
ATOM 1683 O O . GLY A 1 214 ? -7.458 6.207 1.164 1.00 87.25 214 GLY A O 1
ATOM 1684 N N . LYS A 1 215 ? -7.107 5.121 3.103 1.00 93.12 215 LYS A N 1
ATOM 1685 C CA . LYS A 1 215 ? -7.748 6.135 3.939 1.00 93.12 215 LYS A CA 1
ATOM 1686 C C . LYS A 1 215 ? -7.045 6.218 5.284 1.00 93.12 215 LYS A C 1
ATOM 1688 O O . LYS A 1 215 ? -6.893 5.200 5.949 1.00 93.12 215 LYS A O 1
ATOM 1693 N N . LEU A 1 216 ? -6.658 7.434 5.665 1.00 95.12 216 LEU A N 1
ATOM 1694 C CA . LEU A 1 216 ? -6.072 7.740 6.965 1.00 95.12 216 LEU A CA 1
ATOM 1695 C C . LEU A 1 216 ? -7.135 8.365 7.872 1.00 95.12 216 LEU A C 1
ATOM 1697 O O . LEU A 1 216 ? -7.795 9.330 7.478 1.00 95.12 216 LEU A O 1
ATOM 1701 N N . LEU A 1 217 ? -7.298 7.832 9.081 1.00 96.19 217 LEU A N 1
ATOM 1702 C CA . LEU A 1 217 ? -8.260 8.325 10.065 1.00 96.19 217 LEU A CA 1
ATOM 1703 C C . LEU A 1 217 ? -7.577 8.825 11.335 1.00 96.19 217 LEU A C 1
ATOM 1705 O O . LEU A 1 217 ? -6.712 8.165 11.895 1.00 96.19 217 LEU A O 1
ATOM 1709 N N . HIS A 1 218 ? -8.053 9.953 11.853 1.00 96.12 218 HIS A N 1
ATOM 1710 C CA . HIS A 1 218 ? -7.737 10.399 13.206 1.00 96.12 218 HIS A CA 1
ATOM 1711 C C . HIS A 1 218 ? -8.942 10.136 14.109 1.00 96.12 218 HIS A C 1
ATOM 1713 O O . HIS A 1 218 ? -10.065 10.570 13.829 1.00 96.12 218 HIS A O 1
ATOM 1719 N N . ILE A 1 219 ? -8.724 9.365 15.170 1.00 95.44 219 ILE A N 1
ATOM 1720 C CA . ILE A 1 219 ? -9.755 8.956 16.117 1.00 95.44 219 ILE A CA 1
ATOM 1721 C C . ILE A 1 219 ? -9.371 9.482 17.488 1.00 95.44 219 ILE A C 1
ATOM 1723 O O . ILE A 1 219 ? -8.301 9.185 17.997 1.00 95.44 219 ILE A O 1
ATOM 1727 N N . GLU A 1 220 ? -10.268 10.245 18.090 1.00 94.88 220 GLU A N 1
ATOM 1728 C CA . GLU A 1 220 ? -10.196 10.578 19.504 1.00 94.88 220 GLU A CA 1
ATOM 1729 C C . GLU A 1 220 ? -11.132 9.641 20.267 1.00 94.88 220 GLU A C 1
ATOM 1731 O O . GLU A 1 220 ? -12.271 9.419 19.837 1.00 94.88 220 GLU A O 1
ATOM 1736 N N . VAL A 1 221 ? -10.646 9.090 21.376 1.00 94.38 221 VAL A N 1
ATOM 1737 C CA . VAL A 1 221 ? -11.446 8.314 22.326 1.00 94.38 221 VAL A CA 1
ATOM 1738 C C . VAL A 1 221 ? -11.395 8.958 23.702 1.00 94.38 221 VAL A C 1
ATOM 1740 O O . VAL A 1 221 ? -10.438 9.645 24.064 1.00 94.38 221 VAL A O 1
ATOM 1743 N N . GLN A 1 222 ? -12.443 8.720 24.482 1.00 93.12 222 GLN A N 1
ATOM 1744 C CA . GLN A 1 222 ? -12.554 9.218 25.848 1.00 93.12 222 GLN A CA 1
ATOM 1745 C C . GLN A 1 222 ? -12.891 8.060 26.776 1.00 93.12 222 GLN A C 1
ATOM 1747 O O . GLN A 1 222 ? -13.665 7.168 26.414 1.00 93.12 222 GLN A O 1
ATOM 1752 N N . LYS A 1 223 ? -12.302 8.064 27.974 1.00 93.00 223 LYS A N 1
ATOM 1753 C CA . LYS A 1 223 ? -12.676 7.108 29.012 1.00 93.00 223 LYS A CA 1
ATOM 1754 C C . LYS A 1 223 ? -14.092 7.395 29.500 1.00 93.00 223 LYS A C 1
ATOM 1756 O O . LYS A 1 223 ? -14.516 8.545 29.616 1.00 93.00 223 LYS A O 1
ATOM 1761 N N . LYS A 1 224 ? -14.825 6.332 29.810 1.00 93.75 224 LYS A N 1
ATOM 1762 C CA . LYS A 1 224 ? -16.154 6.417 30.412 1.00 93.75 224 LYS A CA 1
ATOM 1763 C C . LYS A 1 224 ? -16.065 7.018 31.816 1.00 93.75 224 LYS A C 1
ATOM 1765 O O . LYS A 1 224 ? -15.084 6.831 32.539 1.00 93.75 224 LYS A O 1
ATOM 1770 N N . LYS A 1 225 ? -17.133 7.705 32.231 1.00 92.06 225 LYS A N 1
ATOM 1771 C CA . LYS A 1 225 ? -17.230 8.327 33.561 1.00 92.06 225 LYS A CA 1
ATOM 1772 C C . LYS A 1 225 ? -16.992 7.288 34.663 1.00 92.06 225 LYS A C 1
ATOM 1774 O O . LYS A 1 225 ? -17.640 6.245 34.678 1.00 92.06 225 LYS A O 1
ATOM 1779 N N . GLY A 1 226 ? -16.072 7.586 35.582 1.00 89.94 226 GLY A N 1
ATOM 1780 C CA . GLY A 1 226 ? -15.694 6.690 36.684 1.00 89.94 226 GLY A CA 1
ATOM 1781 C C . GLY A 1 226 ? -14.621 5.646 36.344 1.00 89.94 226 GLY A C 1
ATOM 1782 O O . GLY A 1 226 ? -14.230 4.890 37.227 1.00 89.94 226 GLY A O 1
ATOM 1783 N N . LYS A 1 227 ? -14.120 5.614 35.100 1.00 88.94 227 LYS A N 1
ATOM 1784 C CA . LYS A 1 227 ? -13.043 4.715 34.641 1.00 88.94 227 LYS A CA 1
ATOM 1785 C C . LYS A 1 227 ? -11.736 5.444 34.306 1.00 88.94 227 LYS A C 1
ATOM 1787 O O . LYS A 1 227 ? -10.805 4.843 33.788 1.00 88.94 227 LYS A O 1
ATOM 1792 N N . GLU A 1 228 ? -11.637 6.733 34.627 1.00 86.94 228 GLU A N 1
ATOM 1793 C CA . GLU A 1 228 ? -10.528 7.623 34.238 1.00 86.94 228 GLU A CA 1
ATOM 1794 C C . GLU A 1 228 ? -9.155 7.205 34.799 1.00 86.94 228 GLU A C 1
ATOM 1796 O O . GLU A 1 228 ? -8.118 7.466 34.177 1.00 86.94 228 GLU A O 1
ATOM 1801 N N . HIS A 1 229 ? -9.153 6.537 35.954 1.00 85.62 229 HIS A N 1
ATOM 1802 C CA . HIS A 1 229 ? -7.956 6.047 36.646 1.00 85.62 229 HIS A CA 1
ATOM 1803 C C . HIS A 1 229 ? -7.645 4.573 36.364 1.00 85.62 229 HIS A C 1
ATOM 1805 O O . HIS A 1 229 ? -6.674 4.052 36.894 1.00 85.62 229 HIS A O 1
ATOM 1811 N N . GLU A 1 230 ? -8.470 3.889 35.568 1.00 87.62 230 GLU A N 1
ATOM 1812 C CA . GLU A 1 230 ? -8.217 2.497 35.208 1.00 87.62 230 GLU A CA 1
ATOM 1813 C C . GLU A 1 230 ? -7.358 2.418 33.953 1.00 87.62 230 GLU A C 1
ATOM 1815 O O . GLU A 1 230 ? -7.687 3.024 32.929 1.00 87.62 230 GLU A O 1
ATOM 1820 N N . ASP A 1 231 ? -6.297 1.624 34.012 1.00 86.00 231 ASP A N 1
ATOM 1821 C CA . ASP A 1 231 ? -5.471 1.348 32.849 1.00 86.00 231 ASP A CA 1
ATOM 1822 C C . ASP A 1 231 ? -6.067 0.229 31.994 1.00 86.00 231 ASP A C 1
ATOM 1824 O O . ASP A 1 231 ? -6.789 -0.668 32.457 1.00 86.00 231 ASP A O 1
ATOM 1828 N N . LEU A 1 232 ? -5.809 0.345 30.692 1.00 87.00 232 LEU A N 1
ATOM 1829 C CA . LEU A 1 232 ? -6.281 -0.607 29.696 1.00 87.00 232 LEU A CA 1
ATOM 1830 C C . LEU A 1 232 ? -5.475 -1.904 29.741 1.00 87.00 232 LEU A C 1
ATOM 1832 O O . LEU A 1 232 ? -6.049 -2.989 29.663 1.00 87.00 232 LEU A O 1
ATOM 1836 N N . LEU A 1 233 ? -4.160 -1.770 29.889 1.00 83.69 233 LEU A N 1
ATOM 1837 C CA . LEU A 1 233 ? -3.243 -2.867 30.144 1.00 83.69 233 LEU A CA 1
ATOM 1838 C C . LEU A 1 233 ? -3.049 -2.941 31.658 1.00 83.69 233 LEU A C 1
ATOM 1840 O O . LEU A 1 233 ? -2.717 -1.936 32.282 1.00 83.69 233 LEU A O 1
ATOM 1844 N N . ASN A 1 234 ? -3.287 -4.104 32.257 1.00 69.81 234 ASN A N 1
ATOM 1845 C CA . ASN A 1 234 ? -3.025 -4.279 33.680 1.00 69.81 234 ASN A CA 1
ATOM 1846 C C . ASN A 1 234 ? -1.504 -4.243 33.890 1.00 69.81 234 ASN A C 1
ATOM 1848 O O . ASN A 1 234 ? -0.798 -5.088 33.349 1.00 69.81 234 ASN A O 1
ATOM 1852 N N . ALA A 1 235 ? -1.004 -3.285 34.670 1.00 50.09 235 ALA A N 1
ATOM 1853 C CA . ALA A 1 235 ? 0.418 -3.182 35.009 1.00 50.09 235 ALA A CA 1
ATOM 1854 C C . ALA A 1 235 ? 0.907 -4.294 35.966 1.00 50.09 235 ALA A C 1
ATOM 1856 O O . ALA A 1 235 ? 2.104 -4.420 36.207 1.00 50.09 235 ALA A O 1
ATOM 1857 N N . ASP A 1 236 ? -0.005 -5.114 36.499 1.00 48.00 236 ASP A N 1
ATOM 1858 C CA . ASP A 1 236 ? 0.303 -6.131 37.511 1.00 48.00 236 ASP A CA 1
ATOM 1859 C C . ASP A 1 236 ? 0.851 -7.455 36.941 1.00 48.00 236 ASP A C 1
ATOM 1861 O O . ASP A 1 236 ? 1.186 -8.345 37.720 1.00 48.00 236 ASP A O 1
ATOM 1865 N N . ASP A 1 237 ? 0.981 -7.602 35.616 1.00 48.34 237 ASP A N 1
ATOM 1866 C CA . ASP A 1 237 ? 1.550 -8.818 34.998 1.00 48.34 237 ASP A CA 1
ATOM 1867 C C . ASP A 1 237 ? 3.077 -8.737 34.772 1.00 48.34 237 ASP A C 1
ATOM 1869 O O . ASP A 1 237 ? 3.698 -9.723 34.388 1.00 48.34 237 ASP A O 1
ATOM 1873 N N . ASP A 1 238 ? 3.709 -7.595 35.081 1.00 43.16 238 ASP A N 1
ATOM 1874 C CA . ASP A 1 238 ? 5.155 -7.374 34.886 1.00 43.16 238 ASP A CA 1
ATOM 1875 C C . ASP A 1 238 ? 5.973 -7.326 36.200 1.00 43.16 238 ASP A C 1
ATOM 1877 O O . ASP A 1 238 ? 7.174 -7.062 36.170 1.00 43.16 238 ASP A O 1
ATOM 1881 N N . ASN A 1 239 ? 5.377 -7.611 37.370 1.00 37.22 239 ASN A N 1
ATOM 1882 C CA . ASN A 1 239 ? 6.063 -7.484 38.672 1.00 37.22 239 ASN A CA 1
ATOM 1883 C C . ASN A 1 239 ? 5.830 -8.641 39.665 1.00 37.22 239 ASN A C 1
ATOM 1885 O O . ASN A 1 239 ? 5.590 -8.414 40.847 1.00 37.22 239 ASN A O 1
ATOM 1889 N N . HIS A 1 240 ? 5.989 -9.896 39.232 1.00 34.75 240 HIS A N 1
ATOM 1890 C CA . HIS A 1 240 ? 6.203 -11.015 40.166 1.00 34.75 240 HIS A CA 1
ATOM 1891 C C . HIS A 1 240 ? 7.155 -12.092 39.610 1.00 34.75 240 HIS A C 1
ATOM 1893 O O . HIS A 1 240 ? 6.823 -13.271 39.531 1.00 34.75 240 HIS A O 1
ATOM 1899 N N . VAL A 1 241 ? 8.407 -11.718 39.319 1.00 35.47 241 VAL A N 1
ATOM 1900 C CA . VAL A 1 241 ? 9.531 -12.665 39.468 1.00 35.47 241 VAL A CA 1
ATOM 1901 C C . VAL A 1 241 ? 10.009 -12.568 40.911 1.00 35.47 241 VAL A C 1
ATOM 1903 O O . VAL A 1 241 ? 11.002 -11.920 41.232 1.00 35.47 241 VAL A O 1
ATOM 1906 N N . GLN A 1 242 ? 9.248 -13.180 41.812 1.00 30.19 242 GLN A N 1
ATOM 1907 C CA . GLN A 1 242 ? 9.722 -13.461 43.157 1.00 30.19 242 GLN A CA 1
ATOM 1908 C C . GLN A 1 242 ? 9.539 -14.954 43.387 1.00 30.19 242 GLN A C 1
ATOM 1910 O O . GLN A 1 242 ? 8.423 -15.441 43.552 1.00 30.19 242 GLN A O 1
ATOM 1915 N N . GLU A 1 243 ? 10.660 -15.675 43.325 1.00 34.81 243 GLU A N 1
ATOM 1916 C CA . GLU A 1 243 ? 10.777 -17.073 43.724 1.00 34.81 243 GLU A CA 1
ATOM 1917 C C . GLU A 1 243 ? 10.099 -17.284 45.078 1.00 34.81 243 GLU A C 1
ATOM 1919 O O . GLU A 1 243 ? 10.637 -16.841 46.092 1.00 34.81 243 GLU A O 1
ATOM 1924 N N . LYS A 1 244 ? 8.969 -18.001 45.105 1.00 26.73 244 LYS A N 1
ATOM 1925 C CA . LYS A 1 244 ? 8.656 -18.974 46.158 1.00 26.73 244 LYS A CA 1
ATOM 1926 C C . LYS A 1 244 ? 7.846 -20.136 45.589 1.00 26.73 244 LYS A C 1
ATOM 1928 O O . LYS A 1 244 ? 6.924 -19.979 44.799 1.00 26.73 244 LYS A O 1
ATOM 1933 N N . THR A 1 245 ? 8.283 -21.299 46.028 1.00 28.27 245 THR A N 1
ATOM 1934 C CA . THR A 1 245 ? 7.924 -22.671 45.700 1.00 28.27 245 THR A CA 1
ATOM 1935 C C . THR A 1 245 ? 6.451 -23.013 45.971 1.00 28.27 245 THR A C 1
ATOM 1937 O O . THR A 1 245 ? 5.878 -22.550 46.952 1.00 28.27 245 THR A O 1
ATOM 1940 N N . ASP A 1 246 ? 5.904 -23.883 45.114 1.00 29.17 246 ASP A N 1
ATOM 1941 C CA . ASP A 1 246 ? 4.770 -24.805 45.296 1.00 29.17 246 ASP A CA 1
ATOM 1942 C C . ASP A 1 246 ? 3.463 -24.302 45.943 1.00 29.17 246 ASP A C 1
ATOM 1944 O O . ASP A 1 246 ? 3.328 -24.262 47.162 1.00 29.17 246 ASP A O 1
ATOM 1948 N N . ASN A 1 247 ? 2.408 -24.114 45.136 1.00 31.64 247 ASN A N 1
ATOM 1949 C CA . ASN A 1 247 ? 1.308 -25.089 44.994 1.00 31.64 247 ASN A CA 1
ATOM 1950 C C . ASN A 1 247 ? 0.164 -24.547 44.113 1.00 31.64 247 ASN A C 1
ATOM 1952 O O . ASN A 1 247 ? -0.328 -23.446 44.320 1.00 31.64 247 ASN A O 1
ATOM 1956 N N . LYS A 1 248 ? -0.299 -25.401 43.189 1.00 43.62 248 LYS A N 1
ATOM 1957 C CA . LYS A 1 248 ? -1.648 -25.485 42.588 1.00 43.62 248 LYS A CA 1
ATOM 1958 C C . LYS A 1 248 ? -2.514 -24.213 42.549 1.00 43.62 248 LYS A C 1
ATOM 1960 O O . LYS A 1 248 ? -3.225 -23.901 43.499 1.00 43.62 248 LYS A O 1
ATOM 1965 N N . GLY A 1 249 ? -2.646 -23.654 41.349 1.00 34.81 249 GLY A N 1
ATOM 1966 C CA . GLY A 1 249 ? -3.766 -22.784 41.002 1.00 34.81 249 GLY A CA 1
ATOM 1967 C C . GLY A 1 249 ? -3.576 -22.122 39.648 1.00 34.81 249 GLY A C 1
ATOM 1968 O O . GLY A 1 249 ? -3.225 -20.953 39.593 1.00 34.81 249 GLY A O 1
ATOM 1969 N N . TRP A 1 250 ? -3.789 -22.849 38.545 1.00 44.12 250 TRP A N 1
ATOM 1970 C CA . TRP A 1 250 ? -3.903 -22.188 37.245 1.00 44.12 250 TRP A CA 1
ATOM 1971 C C . TRP A 1 250 ? -5.110 -21.242 37.269 1.00 44.12 250 TRP A C 1
ATOM 1973 O O . TRP A 1 250 ? -6.245 -21.653 37.520 1.00 44.12 250 TRP A O 1
ATOM 1983 N N . ASN A 1 251 ? -4.824 -19.959 37.056 1.00 47.12 251 ASN A N 1
ATOM 1984 C CA . ASN A 1 251 ? -5.752 -18.850 37.200 1.00 47.12 251 ASN A CA 1
ATOM 1985 C C . ASN A 1 251 ? -6.913 -18.949 36.199 1.00 47.12 251 ASN A C 1
ATOM 1987 O O . ASN A 1 251 ? -6.740 -18.985 34.981 1.00 47.12 251 ASN A O 1
ATOM 1991 N N . THR A 1 252 ? -8.129 -18.921 36.737 1.00 41.44 252 THR A N 1
ATOM 1992 C CA . THR A 1 252 ? -9.422 -19.064 36.044 1.00 41.44 252 THR A CA 1
ATOM 1993 C C . THR A 1 252 ? -9.751 -17.938 35.053 1.00 41.44 252 THR A C 1
ATOM 1995 O O . THR A 1 252 ? -10.728 -18.044 34.310 1.00 41.44 252 THR A O 1
ATOM 1998 N N . ASN A 1 253 ? -8.942 -16.877 34.999 1.00 47.50 253 ASN A N 1
ATOM 1999 C CA . ASN A 1 253 ? -9.147 -15.725 34.118 1.00 47.50 253 ASN A CA 1
ATOM 2000 C C . ASN A 1 253 ? -8.529 -15.917 32.723 1.00 47.50 253 ASN A C 1
ATOM 2002 O O . ASN A 1 253 ? -9.111 -15.456 31.743 1.00 47.50 253 ASN A O 1
ATOM 2006 N N . LEU A 1 254 ? -7.431 -16.676 32.608 1.00 55.09 254 LEU A N 1
ATOM 2007 C CA . LEU A 1 254 ? -6.795 -16.980 31.318 1.00 55.09 254 LEU A CA 1
ATOM 2008 C C . LEU A 1 254 ? -7.647 -17.968 30.496 1.00 55.09 254 LEU A C 1
ATOM 2010 O O . LEU A 1 254 ? -7.874 -17.771 29.303 1.00 55.09 254 LEU A O 1
ATOM 2014 N N . LEU A 1 255 ? -8.227 -18.979 31.159 1.00 52.69 255 LEU A N 1
ATOM 2015 C CA . LEU A 1 255 ? -9.162 -19.925 30.532 1.00 52.69 255 LEU A CA 1
ATOM 2016 C C . LEU A 1 255 ? -10.491 -19.275 30.104 1.00 52.69 255 LEU A C 1
ATOM 2018 O O . LEU A 1 255 ? -11.114 -19.721 29.138 1.00 52.69 255 LEU A O 1
ATOM 2022 N N . LYS A 1 256 ? -10.941 -18.211 30.785 1.00 44.66 256 LYS A N 1
ATOM 2023 C CA . LYS A 1 256 ? -12.146 -17.458 30.387 1.00 44.66 256 LYS A CA 1
ATOM 2024 C C . LYS A 1 256 ? -11.938 -16.649 29.108 1.00 44.66 256 LYS A C 1
ATOM 2026 O O . LYS A 1 256 ? -12.845 -16.581 28.281 1.00 44.66 256 LYS A O 1
ATOM 2031 N N . TRP A 1 257 ? -10.752 -16.070 28.934 1.00 48.75 257 TRP A N 1
ATOM 2032 C CA . TRP A 1 257 ? -10.397 -15.363 27.705 1.00 48.75 257 TRP A CA 1
ATOM 2033 C C . TRP A 1 257 ? -10.322 -16.336 26.517 1.00 48.75 257 TRP A C 1
ATOM 2035 O O . TRP A 1 257 ? -10.995 -16.117 25.515 1.00 48.75 257 TRP A O 1
ATOM 2045 N N . ALA A 1 258 ? -9.642 -17.479 26.673 1.00 43.53 258 ALA A N 1
ATOM 2046 C CA . ALA A 1 258 ? -9.503 -18.476 25.604 1.00 43.53 258 ALA A CA 1
ATOM 2047 C C . ALA A 1 258 ? -10.828 -19.166 25.205 1.00 43.53 258 ALA A C 1
ATOM 2049 O O . ALA A 1 258 ? -11.061 -19.434 24.028 1.00 43.53 258 ALA A O 1
ATOM 2050 N N . SER A 1 259 ? -11.737 -19.420 26.155 1.00 44.66 259 SER A N 1
ATOM 2051 C CA . SER A 1 259 ? -13.041 -20.045 25.854 1.00 44.66 259 SER A CA 1
ATOM 2052 C C . SER A 1 259 ? -14.032 -19.111 25.149 1.00 44.66 259 SER A C 1
ATOM 2054 O O . SER A 1 259 ? -14.920 -19.590 24.444 1.00 44.66 259 SER A O 1
ATOM 2056 N N . SER A 1 260 ? -13.860 -17.792 25.276 1.00 43.34 260 SER A N 1
ATOM 2057 C CA . SER A 1 260 ? -14.744 -16.803 24.640 1.00 43.34 260 SER A CA 1
ATOM 2058 C C . SER A 1 260 ? -14.464 -16.621 23.141 1.00 43.34 260 SER A C 1
ATOM 2060 O O . SER A 1 260 ? -15.328 -16.128 22.422 1.00 43.34 260 SER A O 1
ATOM 2062 N N . PHE A 1 261 ? -13.297 -17.060 22.656 1.00 47.06 261 PHE A N 1
ATOM 2063 C CA . PHE A 1 261 ? -12.936 -17.023 21.234 1.00 47.06 261 PHE A CA 1
ATOM 2064 C C . PHE A 1 261 ? -13.266 -18.312 20.467 1.00 47.06 261 PHE A C 1
ATOM 2066 O O . PHE A 1 261 ? -13.313 -18.287 19.243 1.00 47.06 261 PHE A O 1
ATOM 2073 N N . ILE A 1 262 ? -13.533 -19.428 21.159 1.00 45.66 262 ILE A N 1
ATOM 2074 C CA . ILE A 1 262 ? -13.742 -20.748 20.528 1.00 45.66 262 ILE A CA 1
ATOM 2075 C C . ILE A 1 262 ? -15.229 -21.154 20.474 1.00 45.66 262 ILE A C 1
ATOM 2077 O O . ILE A 1 262 ? -15.605 -22.024 19.692 1.00 45.66 262 ILE A O 1
ATOM 2081 N N . SER A 1 263 ? -16.114 -20.516 21.245 1.00 32.94 263 SER A N 1
ATOM 2082 C CA . SER A 1 263 ? -17.518 -20.935 21.337 1.00 32.94 263 SER A CA 1
ATOM 2083 C C . SER A 1 263 ? -18.466 -19.975 20.615 1.00 32.94 263 SER A C 1
ATOM 2085 O O . SER A 1 263 ? -18.995 -19.035 21.206 1.00 32.94 263 SER A O 1
ATOM 2087 N N . GLY A 1 264 ? -18.730 -20.261 19.339 1.00 29.95 264 GLY A N 1
ATOM 2088 C CA . GLY A 1 264 ? -19.923 -19.776 18.647 1.00 29.95 264 GLY A CA 1
ATOM 2089 C C . GLY A 1 264 ? -21.201 -20.325 19.297 1.00 29.95 264 GLY A C 1
ATOM 2090 O O . GLY A 1 264 ? -21.258 -21.480 19.708 1.00 29.95 264 GLY A O 1
ATOM 2091 N N . ASP A 1 265 ? -22.185 -19.443 19.425 1.00 34.84 265 ASP A N 1
ATOM 2092 C CA . ASP A 1 265 ? -23.521 -19.572 20.018 1.00 34.84 265 ASP A CA 1
ATOM 2093 C C . ASP A 1 265 ? -24.198 -20.964 19.988 1.00 34.84 265 ASP A C 1
ATOM 2095 O O . ASP A 1 265 ? -24.454 -21.530 18.927 1.00 34.84 265 ASP A O 1
ATOM 2099 N N . ALA A 1 266 ? -24.585 -21.457 21.172 1.00 27.78 266 ALA A N 1
ATOM 2100 C CA . ALA A 1 266 ? -25.764 -22.305 21.370 1.00 27.78 266 ALA A CA 1
ATOM 2101 C C . ALA A 1 266 ? -26.182 -22.293 22.850 1.00 27.78 266 ALA A C 1
ATOM 2103 O O . ALA A 1 266 ? -25.773 -23.118 23.672 1.00 27.78 266 ALA A O 1
ATOM 2104 N N . SER A 1 267 ? -27.039 -21.342 23.205 1.00 29.12 267 SER A N 1
ATOM 2105 C CA . SER A 1 267 ? -27.835 -21.434 24.428 1.00 29.12 267 SER A CA 1
ATOM 2106 C C . SER A 1 267 ? -28.853 -22.585 24.330 1.00 29.12 267 SER A C 1
ATOM 2108 O O . SER A 1 267 ? -29.623 -22.638 23.376 1.00 29.12 267 SER A O 1
ATOM 2110 N N . LEU A 1 268 ? -28.879 -23.503 25.315 1.00 29.64 268 LEU A N 1
ATOM 2111 C CA . LEU A 1 268 ? -30.083 -23.956 26.048 1.00 29.64 268 LEU A CA 1
ATOM 2112 C C . LEU A 1 268 ? -29.866 -25.227 26.907 1.00 29.64 268 LEU A C 1
ATOM 2114 O O . LEU A 1 268 ? -29.431 -26.269 26.437 1.00 29.64 268 LEU A O 1
ATOM 2118 N N . LYS A 1 269 ? -30.392 -25.120 28.140 1.00 28.08 269 LYS A N 1
ATOM 2119 C CA . LYS A 1 269 ? -30.891 -26.154 29.078 1.00 28.08 269 LYS A CA 1
ATOM 2120 C C . LYS A 1 269 ? -29.924 -26.830 30.066 1.00 28.08 269 LYS A C 1
ATOM 2122 O O . LYS A 1 269 ? -29.275 -27.832 29.801 1.00 28.08 269 LYS A O 1
ATOM 2127 N N . LYS A 1 270 ? -30.048 -26.355 31.315 1.00 29.83 270 LYS A N 1
ATOM 2128 C CA . LYS A 1 270 ? -29.868 -27.114 32.563 1.00 29.83 270 LYS A CA 1
ATOM 2129 C C . LYS A 1 270 ? -30.623 -28.452 32.530 1.00 29.83 270 LYS A C 1
ATOM 2131 O O . LYS A 1 270 ? -31.844 -28.450 32.366 1.00 29.83 270 LYS A O 1
ATOM 2136 N N . LYS A 1 271 ? -29.943 -29.535 32.912 1.00 24.41 271 LYS A N 1
ATOM 2137 C CA . LYS A 1 271 ? -30.470 -30.513 33.876 1.00 24.41 271 LYS A CA 1
ATOM 2138 C C . LYS A 1 271 ? -29.317 -31.256 34.553 1.00 24.41 271 LYS A C 1
ATOM 2140 O O . LYS A 1 271 ? -28.374 -31.676 33.897 1.00 24.41 271 LYS A O 1
ATOM 2145 N N . ALA A 1 272 ? -29.398 -31.339 35.874 1.00 28.73 272 ALA A N 1
ATOM 2146 C CA . ALA A 1 272 ? -28.498 -32.105 36.717 1.00 28.73 272 ALA A CA 1
ATOM 2147 C C . ALA A 1 272 ? -28.869 -33.591 36.663 1.00 28.73 272 ALA A C 1
ATOM 2149 O O . ALA A 1 272 ? -30.056 -33.892 36.746 1.00 28.73 272 ALA A O 1
ATOM 2150 N N . GLU A 1 273 ? -27.871 -34.474 36.602 1.00 24.95 273 GLU A N 1
ATOM 2151 C CA . GLU A 1 273 ? -27.880 -35.791 37.253 1.00 24.95 273 GLU A CA 1
ATOM 2152 C C . GLU A 1 273 ? -26.472 -36.418 37.235 1.00 24.95 273 GLU A C 1
ATOM 2154 O O . GLU A 1 273 ? -25.727 -36.310 36.263 1.00 24.95 273 GLU A O 1
ATOM 2159 N N . LYS A 1 274 ? -26.101 -37.023 38.369 1.00 28.95 274 LYS A N 1
ATOM 2160 C CA . LYS A 1 274 ? -24.881 -37.811 38.597 1.00 28.95 274 LYS A CA 1
ATOM 2161 C C . LYS A 1 274 ? -24.982 -39.156 37.868 1.00 28.95 274 LYS A C 1
ATOM 2163 O O . LYS A 1 274 ? -25.971 -39.845 38.088 1.00 28.95 274 LYS A O 1
ATOM 2168 N N . ASN A 1 275 ? -23.926 -39.590 37.173 1.00 24.05 275 ASN A N 1
ATOM 2169 C CA . ASN A 1 275 ? -23.134 -40.777 37.550 1.00 24.05 275 ASN A CA 1
ATOM 2170 C C . ASN A 1 275 ? -22.058 -41.161 36.511 1.00 24.05 275 ASN A C 1
ATOM 2172 O O . ASN A 1 275 ? -22.324 -41.221 35.318 1.00 24.05 275 ASN A O 1
ATOM 2176 N N . THR A 1 276 ? -20.866 -41.422 37.059 1.00 27.11 276 THR A N 1
ATOM 2177 C CA . THR A 1 276 ? -19.858 -42.457 36.747 1.00 27.11 276 THR A CA 1
ATOM 2178 C C . THR A 1 276 ? -19.424 -42.769 35.305 1.00 27.11 276 THR A C 1
ATOM 2180 O O . THR A 1 276 ? -20.191 -43.250 34.481 1.00 27.11 276 THR A O 1
ATOM 2183 N N . ASP A 1 277 ? -18.098 -42.680 35.159 1.00 26.00 277 ASP A N 1
ATOM 2184 C CA . ASP A 1 277 ? -17.193 -43.566 34.420 1.00 26.00 277 ASP A CA 1
ATOM 2185 C C . ASP A 1 277 ? -16.905 -43.348 32.920 1.00 26.00 277 ASP A C 1
ATOM 2187 O O . ASP A 1 277 ? -17.698 -43.604 32.020 1.00 26.00 277 ASP A O 1
ATOM 2191 N N . LEU A 1 278 ? -15.625 -43.003 32.708 1.00 39.62 278 LEU A N 1
ATOM 2192 C CA . LEU A 1 278 ? -14.731 -43.495 31.655 1.00 39.62 278 LEU A CA 1
ATOM 2193 C C . LEU A 1 278 ? -15.071 -43.136 30.204 1.00 39.62 278 LEU A C 1
ATOM 2195 O O . LEU A 1 278 ? -15.392 -44.009 29.403 1.00 39.62 278 LEU A O 1
ATOM 2199 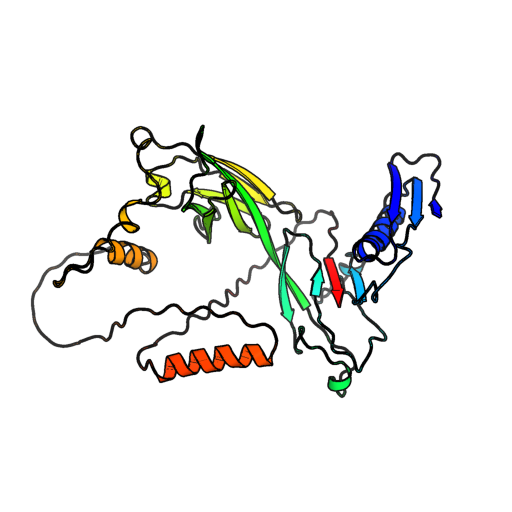N N . LYS A 1 279 ? -14.787 -41.882 29.826 1.00 28.83 279 LYS A N 1
ATOM 2200 C CA . LYS A 1 279 ? -14.118 -41.549 28.552 1.00 28.83 279 LYS A CA 1
ATOM 2201 C C . LYS A 1 279 ? -13.215 -40.337 28.762 1.00 28.83 279 LYS A C 1
ATOM 2203 O O . LYS A 1 279 ? -13.665 -39.200 28.682 1.00 28.83 279 LYS A O 1
ATOM 2208 N N . ASP A 1 280 ? -11.943 -40.605 29.034 1.00 32.38 280 ASP A N 1
ATOM 2209 C CA . ASP A 1 280 ? -10.871 -39.611 29.028 1.00 32.38 280 ASP A CA 1
ATOM 2210 C C . ASP A 1 280 ? -10.644 -39.169 27.569 1.00 32.38 280 ASP A C 1
ATOM 2212 O O . ASP A 1 280 ? -9.850 -39.738 26.813 1.00 32.38 280 ASP A O 1
ATOM 2216 N N . ALA A 1 281 ? -11.493 -38.247 27.111 1.00 38.81 281 ALA A N 1
ATOM 2217 C CA . ALA A 1 281 ? -11.388 -37.634 25.802 1.00 38.81 281 ALA A CA 1
ATOM 2218 C C . ALA A 1 281 ? -10.145 -36.743 25.815 1.00 38.81 281 ALA A C 1
ATOM 2220 O O . ALA A 1 281 ? -10.087 -35.738 26.517 1.00 38.81 281 ALA A O 1
ATOM 2221 N N . ARG A 1 282 ? -9.132 -37.153 25.049 1.00 41.78 282 ARG A N 1
ATOM 2222 C CA . ARG A 1 282 ? -7.864 -36.447 24.855 1.00 41.78 282 ARG A CA 1
ATOM 2223 C C . ARG A 1 282 ? -8.112 -35.026 24.323 1.00 41.78 282 ARG A C 1
ATOM 2225 O O . ARG A 1 282 ? -8.109 -34.825 23.115 1.00 41.78 282 ARG A O 1
ATOM 2232 N N . GLN A 1 283 ? -8.287 -34.048 25.204 1.00 47.69 283 GLN A N 1
ATOM 2233 C CA . GLN A 1 283 ? -8.162 -32.627 24.880 1.00 47.69 283 GLN A CA 1
ATOM 2234 C C . GLN A 1 283 ? -6.763 -32.180 25.306 1.00 47.69 283 GLN A C 1
ATOM 2236 O O . GLN A 1 283 ? -6.507 -31.908 26.475 1.00 47.69 283 GLN A O 1
ATOM 2241 N N . GLY A 1 284 ? -5.822 -32.221 24.361 1.00 52.16 284 GLY A N 1
ATOM 2242 C CA . GLY A 1 284 ? -4.521 -31.575 24.526 1.00 52.16 284 GLY A CA 1
ATOM 2243 C C . GLY A 1 284 ? -4.643 -30.061 24.344 1.00 52.16 284 GLY A C 1
ATOM 2244 O O . GLY A 1 284 ? -5.584 -29.588 23.715 1.00 52.16 284 GLY A O 1
ATOM 2245 N N . GLU A 1 285 ? -3.689 -29.322 24.902 1.00 63.25 285 GLU A N 1
ATOM 2246 C CA . GLU A 1 285 ? -3.551 -27.874 24.736 1.00 63.25 285 GLU A CA 1
ATOM 2247 C C . GLU A 1 285 ? -3.298 -27.515 23.260 1.00 63.25 285 GLU A C 1
ATOM 2249 O O . GLU A 1 285 ? -2.502 -28.170 22.581 1.00 63.25 285 GLU A O 1
ATOM 2254 N N . THR A 1 286 ? -4.005 -26.506 22.746 1.00 67.06 286 THR A N 1
ATOM 2255 C CA . THR A 1 286 ? -3.867 -26.043 21.359 1.00 67.06 286 THR A CA 1
ATOM 2256 C C . THR A 1 286 ? -2.558 -25.274 21.200 1.00 67.06 286 THR A C 1
ATOM 2258 O O . THR A 1 286 ? -2.378 -24.224 21.812 1.00 67.06 286 THR A O 1
ATOM 2261 N N . ILE A 1 287 ? -1.656 -25.772 20.352 1.00 76.38 287 ILE A N 1
ATOM 2262 C CA . ILE A 1 287 ? -0.397 -25.099 20.013 1.00 76.38 287 ILE A CA 1
ATOM 2263 C C . ILE A 1 287 ? -0.598 -24.312 18.714 1.00 76.38 287 ILE A C 1
ATOM 2265 O O . ILE A 1 287 ? -0.937 -24.897 17.687 1.00 76.38 287 ILE A O 1
ATOM 2269 N N . ASN A 1 288 ? -0.357 -22.998 18.752 1.00 74.44 288 ASN A N 1
ATOM 2270 C CA . ASN A 1 288 ? -0.364 -22.135 17.568 1.00 74.44 288 ASN A CA 1
ATOM 2271 C C . ASN A 1 288 ? 1.076 -21.919 17.084 1.00 74.44 288 ASN A C 1
ATOM 2273 O O . ASN A 1 288 ? 1.905 -21.404 17.834 1.00 74.44 288 ASN A O 1
ATOM 2277 N N . ILE A 1 289 ? 1.373 -22.306 15.843 1.00 75.31 289 ILE A N 1
ATOM 2278 C CA . ILE A 1 289 ? 2.702 -22.183 15.225 1.00 75.31 289 ILE A CA 1
ATOM 2279 C C . ILE A 1 289 ? 2.608 -21.187 14.065 1.00 75.31 289 ILE A C 1
ATOM 2281 O O . ILE A 1 289 ? 1.700 -21.281 13.242 1.00 75.31 289 ILE A O 1
ATOM 2285 N N . PHE A 1 290 ? 3.559 -20.254 13.983 1.00 74.75 290 PHE A N 1
ATOM 2286 C CA . PHE A 1 290 ? 3.681 -19.294 12.883 1.00 74.75 290 PHE A CA 1
ATOM 2287 C C . PHE A 1 290 ? 5.082 -19.387 12.271 1.00 74.75 290 PHE A C 1
ATOM 2289 O O . PHE A 1 290 ? 6.072 -19.474 12.995 1.00 74.75 290 PHE A O 1
ATOM 2296 N N . SER A 1 291 ? 5.173 -19.352 10.940 1.00 69.50 291 SER A N 1
ATOM 2297 C CA . SER A 1 291 ? 6.439 -19.419 10.202 1.00 69.50 291 SER A CA 1
ATOM 2298 C C . SER A 1 291 ? 6.394 -18.530 8.958 1.00 69.50 291 SER A C 1
ATOM 2300 O O . SER A 1 291 ? 5.331 -18.325 8.372 1.00 69.50 291 SER A O 1
ATOM 2302 N N . VAL A 1 292 ? 7.549 -17.997 8.554 1.00 74.69 292 VAL A N 1
ATOM 2303 C CA . VAL A 1 292 ? 7.720 -17.148 7.364 1.00 74.69 292 VAL A CA 1
ATOM 2304 C C . VAL A 1 292 ? 8.857 -17.714 6.518 1.00 74.69 292 VAL A C 1
ATOM 2306 O O . VAL A 1 292 ? 9.921 -18.043 7.038 1.00 74.69 292 VAL A O 1
ATOM 2309 N N . ALA A 1 293 ? 8.648 -17.811 5.205 1.00 67.44 293 ALA A N 1
ATOM 2310 C CA . ALA A 1 293 ? 9.655 -18.275 4.257 1.00 67.44 293 ALA A CA 1
ATOM 2311 C C . ALA A 1 293 ? 9.572 -17.506 2.933 1.00 67.44 293 ALA A C 1
ATOM 2313 O O . ALA A 1 293 ? 8.480 -17.259 2.426 1.00 67.44 293 ALA A O 1
ATOM 2314 N N . SER A 1 294 ? 10.733 -17.194 2.353 1.00 60.41 294 SER A N 1
ATOM 2315 C CA . SER A 1 294 ? 10.892 -16.599 1.017 1.00 60.41 294 SER A CA 1
ATOM 2316 C C . SER A 1 294 ? 11.866 -17.458 0.206 1.00 60.41 294 SER A C 1
ATOM 2318 O O . SER A 1 294 ? 12.888 -17.903 0.727 1.00 60.41 294 SER A O 1
ATOM 2320 N N . GLY A 1 295 ? 11.516 -17.753 -1.047 1.00 54.84 295 GLY A N 1
ATOM 2321 C CA . GLY A 1 295 ? 12.193 -18.736 -1.895 1.00 54.84 295 GLY A CA 1
ATOM 2322 C C . GLY A 1 295 ? 11.661 -20.169 -1.756 1.00 54.84 295 GLY A C 1
ATOM 2323 O O . GLY A 1 295 ? 11.217 -20.617 -0.697 1.00 54.84 295 GLY A O 1
ATOM 2324 N N . HIS A 1 296 ? 11.681 -20.926 -2.851 1.00 58.62 296 HIS A N 1
ATOM 2325 C CA . HIS A 1 296 ? 11.085 -22.268 -2.932 1.00 58.62 296 HIS A CA 1
ATOM 2326 C C . HIS A 1 296 ? 11.788 -23.292 -2.032 1.00 58.62 296 HIS A C 1
ATOM 2328 O O . HIS A 1 296 ? 11.124 -24.093 -1.375 1.00 58.62 296 HIS A O 1
ATOM 2334 N N . LEU A 1 297 ? 13.122 -23.240 -1.962 1.00 50.25 297 LEU A N 1
ATOM 2335 C CA . LEU A 1 297 ? 13.907 -24.104 -1.075 1.00 50.25 297 LEU A CA 1
ATOM 2336 C C . LEU A 1 297 ? 13.619 -23.796 0.394 1.00 50.25 297 LEU A C 1
ATOM 2338 O O . LEU A 1 297 ? 13.402 -24.715 1.177 1.00 50.25 297 LEU A O 1
ATOM 2342 N N . VAL A 1 298 ? 13.536 -22.512 0.755 1.00 56.22 298 VAL A N 1
ATOM 2343 C CA . VAL A 1 298 ? 13.202 -22.104 2.124 1.00 56.22 298 VAL A CA 1
ATOM 2344 C C . VAL A 1 298 ? 11.781 -22.537 2.470 1.00 56.22 298 VAL A C 1
ATOM 2346 O O . VAL A 1 298 ? 11.583 -23.080 3.544 1.00 56.22 298 VAL A O 1
ATOM 2349 N N . ARG A 1 299 ? 10.811 -22.431 1.547 1.00 47.84 299 ARG A N 1
ATOM 2350 C CA . ARG A 1 299 ? 9.427 -22.918 1.737 1.00 47.84 299 ARG A CA 1
ATOM 2351 C C . ARG A 1 299 ? 9.315 -24.427 1.990 1.00 47.84 299 ARG A C 1
ATOM 2353 O O . ARG A 1 299 ? 8.288 -24.869 2.504 1.00 47.84 299 ARG A O 1
ATOM 2360 N N . ALA A 1 300 ? 10.325 -25.226 1.643 1.00 51.38 300 ALA A N 1
ATOM 2361 C CA . ALA A 1 300 ? 10.345 -26.649 1.976 1.00 51.38 300 ALA A CA 1
ATOM 2362 C C . ALA A 1 300 ? 10.673 -26.902 3.461 1.00 51.38 300 ALA A C 1
ATOM 2364 O O . ALA A 1 300 ? 10.210 -27.895 4.020 1.00 51.38 300 ALA A O 1
ATOM 2365 N N . PHE A 1 301 ? 11.413 -26.003 4.120 1.00 48.56 301 PHE A N 1
ATOM 2366 C CA . PHE A 1 301 ? 11.817 -26.178 5.518 1.00 48.56 301 PHE A CA 1
ATOM 2367 C C . PHE A 1 301 ? 10.659 -26.040 6.516 1.00 48.56 301 PHE A C 1
ATOM 2369 O O . PHE A 1 301 ? 10.503 -26.968 7.306 1.00 48.56 301 PHE A O 1
ATOM 2376 N N . PRO A 1 302 ? 9.793 -25.002 6.471 1.00 52.56 302 PRO A N 1
ATOM 2377 C CA . PRO A 1 302 ? 8.605 -24.940 7.317 1.00 52.56 302 PRO A CA 1
ATOM 2378 C C . PRO A 1 302 ? 7.708 -26.158 7.137 1.00 52.56 302 PRO A C 1
ATOM 2380 O O . PRO A 1 302 ? 7.273 -26.731 8.118 1.00 52.56 302 PRO A O 1
ATOM 2383 N N . LYS A 1 303 ? 7.520 -26.641 5.900 1.00 54.91 303 LYS A N 1
ATOM 2384 C CA . LYS A 1 303 ? 6.714 -27.846 5.648 1.00 54.91 303 LYS A CA 1
ATOM 2385 C C . LYS A 1 303 ? 7.275 -29.083 6.348 1.00 54.91 303 LYS A C 1
ATOM 2387 O O . LYS A 1 303 ? 6.507 -29.884 6.867 1.00 54.91 303 LYS A O 1
ATOM 2392 N N . ASN A 1 304 ? 8.597 -29.250 6.341 1.00 58.09 304 ASN A N 1
ATOM 2393 C CA . ASN A 1 304 ? 9.246 -30.357 7.038 1.00 58.09 304 ASN A CA 1
ATOM 2394 C C . ASN A 1 304 ? 9.185 -30.179 8.557 1.00 58.09 304 ASN A C 1
ATOM 2396 O O . ASN A 1 304 ? 8.929 -31.155 9.251 1.00 58.09 304 ASN A O 1
ATOM 2400 N N . TYR A 1 305 ? 9.356 -28.950 9.049 1.00 59.97 305 TYR A N 1
ATOM 2401 C CA . TYR A 1 305 ? 9.257 -28.616 10.468 1.00 59.97 305 TYR A CA 1
ATOM 2402 C C . TYR A 1 305 ? 7.839 -28.843 11.007 1.00 59.97 305 TYR A C 1
ATOM 2404 O O . TYR A 1 305 ? 7.669 -29.540 11.998 1.00 59.97 305 TYR A O 1
ATOM 2412 N N . ASP A 1 306 ? 6.808 -28.371 10.302 1.00 62.88 306 ASP A N 1
ATOM 2413 C CA . ASP A 1 306 ? 5.401 -28.603 10.645 1.00 62.88 306 ASP A CA 1
ATOM 2414 C C . ASP A 1 306 ? 5.078 -30.107 10.649 1.00 62.88 306 ASP A C 1
ATOM 2416 O O . ASP A 1 306 ? 4.394 -30.611 11.544 1.00 62.88 306 ASP A O 1
ATOM 2420 N N . LEU A 1 307 ? 5.616 -30.856 9.675 1.00 59.41 307 LEU A N 1
ATOM 2421 C CA . LEU A 1 307 ? 5.465 -32.311 9.599 1.00 59.41 307 LEU A CA 1
ATOM 2422 C C . LEU A 1 307 ? 6.185 -33.029 10.752 1.00 59.41 307 LEU A C 1
ATOM 2424 O O . LEU A 1 307 ? 5.698 -34.049 11.241 1.00 59.41 307 LEU A O 1
ATOM 2428 N N . GLU A 1 308 ? 7.342 -32.531 11.177 1.00 60.16 308 GLU A N 1
ATOM 2429 C CA . GLU A 1 308 ? 8.117 -33.063 12.298 1.00 60.16 308 GLU A CA 1
ATOM 2430 C C . GLU A 1 308 ? 7.430 -32.766 13.636 1.00 60.16 308 GLU A C 1
ATOM 2432 O O . GLU A 1 308 ? 7.178 -33.699 14.402 1.00 60.16 308 GLU A O 1
ATOM 2437 N N . CYS A 1 309 ? 6.968 -31.529 13.846 1.00 58.66 309 CYS A N 1
ATOM 2438 C CA . CYS A 1 309 ? 6.127 -31.149 14.981 1.00 58.66 309 CYS A CA 1
ATOM 2439 C C . CYS A 1 309 ? 4.862 -32.012 15.072 1.00 58.66 309 CYS A C 1
ATOM 2441 O O . CYS A 1 309 ? 4.462 -32.394 16.173 1.00 58.66 309 CYS A O 1
ATOM 2443 N N . PHE A 1 310 ? 4.249 -32.360 13.936 1.00 59.81 310 PHE A N 1
ATOM 2444 C CA . PHE A 1 310 ? 3.103 -33.272 13.886 1.00 59.81 310 PHE A CA 1
ATOM 2445 C C . PHE A 1 310 ? 3.484 -34.722 14.221 1.00 59.81 310 PHE A C 1
ATOM 2447 O O . PHE A 1 310 ? 2.762 -35.413 14.940 1.00 59.81 310 PHE A O 1
ATOM 2454 N N . LYS A 1 311 ? 4.620 -35.210 13.709 1.00 60.94 311 LYS A N 1
ATOM 2455 C CA . LYS A 1 311 ? 5.099 -36.577 13.976 1.00 60.94 311 LYS A CA 1
ATOM 2456 C C . LYS A 1 311 ? 5.456 -36.786 15.445 1.00 60.94 311 LYS A C 1
ATOM 2458 O O . LYS A 1 311 ? 5.139 -37.846 15.990 1.00 60.94 311 LYS A O 1
ATOM 2463 N N . GLU A 1 312 ? 6.083 -35.799 16.078 1.00 58.81 312 GLU A N 1
ATOM 2464 C CA . GLU A 1 312 ? 6.390 -35.836 17.511 1.00 58.81 312 GLU A CA 1
ATOM 2465 C C . GLU A 1 312 ? 5.125 -35.656 18.362 1.00 58.81 312 GLU A C 1
ATOM 2467 O O . GLU A 1 312 ? 4.930 -36.376 19.345 1.00 58.81 312 GLU A O 1
ATOM 2472 N N . ASN A 1 313 ? 4.189 -34.800 17.935 1.00 54.56 313 ASN A N 1
ATOM 2473 C CA . ASN A 1 313 ? 2.906 -34.610 18.608 1.00 54.56 313 ASN A CA 1
ATOM 2474 C C . ASN A 1 313 ? 1.785 -35.437 17.959 1.00 54.56 313 ASN A C 1
ATOM 2476 O O . ASN A 1 313 ? 0.929 -34.900 17.257 1.00 54.56 313 ASN A O 1
ATOM 2480 N N . ARG A 1 314 ? 1.684 -36.734 18.310 1.00 45.91 314 ARG A N 1
ATOM 2481 C CA . ARG A 1 314 ? 0.581 -37.668 17.928 1.00 45.91 314 ARG A CA 1
ATOM 2482 C C . ARG A 1 314 ? -0.854 -37.223 18.323 1.00 45.91 314 ARG A C 1
ATOM 2484 O O . ARG A 1 314 ? -1.775 -38.040 18.322 1.00 45.91 314 ARG A O 1
ATOM 2491 N N . LYS A 1 315 ? -1.047 -35.971 18.743 1.00 48.75 315 LYS A N 1
ATOM 2492 C CA . LYS A 1 315 ? -2.294 -35.380 19.251 1.00 48.75 315 LYS A CA 1
ATOM 2493 C C . LYS A 1 315 ? -2.796 -34.189 18.419 1.00 48.75 315 LYS A C 1
ATOM 2495 O O . LYS A 1 315 ? -3.911 -33.740 18.669 1.00 48.75 315 LYS A O 1
ATOM 2500 N N . ALA A 1 316 ? -2.022 -33.685 17.455 1.00 40.59 316 ALA A N 1
ATOM 2501 C CA . ALA A 1 316 ? -2.483 -32.629 16.557 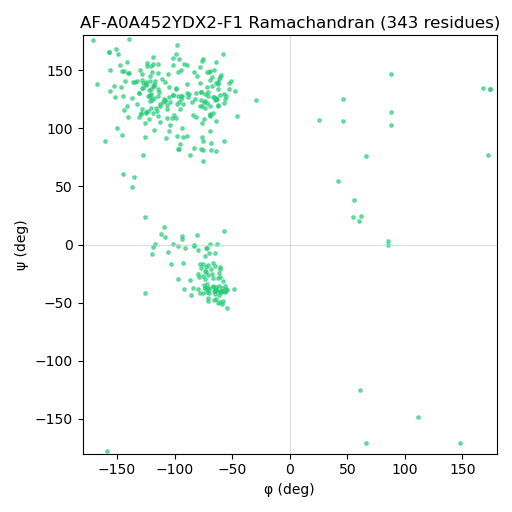1.00 40.59 316 ALA A CA 1
ATOM 2502 C C . ALA A 1 316 ? -3.568 -33.205 15.631 1.00 40.59 316 ALA A C 1
ATOM 2504 O O . ALA A 1 316 ? -3.299 -34.116 14.853 1.00 40.59 316 ALA A O 1
ATOM 2505 N N . SER A 1 317 ? -4.817 -32.758 15.779 1.00 35.72 317 SER A N 1
ATOM 2506 C CA . SER A 1 317 ? -5.961 -33.314 15.035 1.00 35.72 317 SER A CA 1
ATOM 2507 C C . SER A 1 317 ? -6.474 -32.421 13.909 1.00 35.72 317 SER A C 1
ATOM 2509 O O . SER A 1 317 ? -7.267 -32.898 13.110 1.00 35.72 317 SER A O 1
ATOM 2511 N N . GLU A 1 318 ? -5.974 -31.199 13.745 1.00 35.81 318 GLU A N 1
ATOM 2512 C CA . GLU A 1 318 ? -6.409 -30.307 12.670 1.00 35.81 318 GLU A CA 1
ATOM 2513 C C . GLU A 1 318 ? -5.283 -29.345 12.291 1.00 35.81 318 GLU A C 1
ATOM 2515 O O . GLU A 1 318 ? -4.725 -28.663 13.146 1.00 35.81 318 GLU A O 1
ATOM 2520 N N . ILE A 1 319 ? -4.951 -29.285 10.998 1.00 36.72 319 ILE A N 1
ATOM 2521 C CA . ILE A 1 319 ? -4.220 -28.150 10.434 1.00 36.72 319 ILE A CA 1
ATOM 2522 C C . ILE A 1 319 ? -5.289 -27.210 9.891 1.00 36.72 319 ILE A C 1
ATOM 2524 O O . ILE A 1 319 ? -5.814 -27.430 8.797 1.00 36.72 319 ILE A O 1
ATOM 2528 N N . LEU A 1 320 ? -5.613 -26.157 10.639 1.00 30.23 320 LEU A N 1
ATOM 2529 C CA . LEU A 1 320 ? -6.359 -25.040 10.080 1.00 30.23 320 LEU A CA 1
ATOM 2530 C C . LEU A 1 320 ? -5.372 -24.202 9.255 1.00 30.23 320 LEU A C 1
ATOM 2532 O O . LEU A 1 320 ? -4.804 -23.219 9.724 1.00 30.23 320 LEU A O 1
ATOM 2536 N N . VAL A 1 321 ? -5.111 -24.621 8.013 1.00 31.11 321 VAL A N 1
ATOM 2537 C CA . VAL A 1 321 ? -4.510 -23.707 7.039 1.00 31.11 321 VAL A CA 1
ATOM 2538 C C . VAL A 1 321 ? -5.594 -22.682 6.733 1.00 31.11 321 VAL A C 1
ATOM 2540 O O . VAL A 1 321 ? -6.482 -22.951 5.925 1.00 31.11 321 VAL A O 1
ATOM 2543 N N . HIS A 1 322 ? -5.545 -21.517 7.380 1.00 26.92 322 HIS A N 1
ATOM 2544 C CA . HIS A 1 322 ? -6.295 -20.349 6.927 1.00 26.92 322 HIS A CA 1
ATOM 2545 C C . HIS A 1 322 ? -5.749 -19.934 5.550 1.00 26.92 322 HIS A C 1
ATOM 2547 O O . HIS A 1 322 ? -4.918 -19.045 5.418 1.00 26.92 322 HIS A O 1
ATOM 2553 N N . LYS A 1 323 ? -6.196 -20.625 4.499 1.00 26.91 323 LYS A N 1
ATOM 2554 C CA . LYS A 1 323 ? -6.353 -20.034 3.174 1.00 26.91 323 LYS A CA 1
ATOM 2555 C C . LYS A 1 323 ? -7.766 -19.485 3.155 1.00 26.91 323 LYS A C 1
ATOM 2557 O O . LYS A 1 323 ? -8.714 -20.223 2.892 1.00 26.91 323 LYS A O 1
ATOM 2562 N N . GLU A 1 324 ? -7.909 -18.215 3.502 1.00 24.22 324 GLU A N 1
ATOM 2563 C CA . GLU A 1 324 ? -9.170 -17.505 3.321 1.00 24.22 324 GLU A CA 1
ATOM 2564 C C . GLU A 1 324 ? -9.418 -17.334 1.816 1.00 24.22 324 GLU A C 1
ATOM 2566 O O . GLU A 1 324 ? -9.020 -16.366 1.182 1.00 24.22 324 GLU A O 1
ATOM 2571 N N . LEU A 1 325 ? -10.049 -18.345 1.217 1.00 25.77 325 LEU A N 1
ATOM 2572 C CA . LEU A 1 325 ? -10.666 -18.261 -0.099 1.00 25.77 325 LEU A CA 1
ATOM 2573 C C . LEU A 1 325 ? -11.969 -17.474 0.057 1.00 25.77 325 LEU A C 1
ATOM 2575 O O . LEU A 1 325 ? -13.035 -18.040 0.298 1.00 25.77 325 LEU A O 1
ATOM 2579 N N . SER A 1 326 ? -11.874 -16.155 -0.071 1.00 22.38 326 SER A N 1
ATOM 2580 C CA . SER A 1 326 ? -13.041 -15.277 -0.126 1.00 22.38 326 SER A CA 1
ATOM 2581 C C . SER A 1 326 ? -13.396 -15.003 -1.582 1.00 22.38 326 SER A C 1
ATOM 2583 O O . SER A 1 326 ? -12.975 -14.019 -2.180 1.00 22.38 326 SER A O 1
ATOM 2585 N N . ILE A 1 327 ? -14.197 -15.896 -2.163 1.00 24.39 327 ILE A N 1
ATOM 2586 C CA . ILE A 1 327 ? -14.898 -15.633 -3.422 1.00 24.39 327 ILE A CA 1
ATOM 2587 C C . ILE A 1 327 ? -15.915 -14.524 -3.140 1.00 24.39 327 ILE A C 1
ATOM 2589 O O . ILE A 1 327 ? -16.887 -14.743 -2.416 1.00 24.39 327 ILE A O 1
ATOM 2593 N N . SER A 1 328 ? -15.723 -13.343 -3.725 1.00 22.45 328 SER A N 1
ATOM 2594 C CA . SER A 1 328 ? -16.790 -12.350 -3.820 1.00 22.45 328 SER A CA 1
ATOM 2595 C C . SER A 1 328 ? -16.929 -11.868 -5.260 1.00 22.45 328 SER A C 1
ATOM 2597 O O . SER A 1 328 ? -16.039 -11.270 -5.857 1.00 22.45 328 SER A O 1
ATOM 2599 N N . THR A 1 329 ? -18.068 -12.216 -5.848 1.00 21.50 329 THR A N 1
ATOM 2600 C CA . THR A 1 329 ? -18.510 -11.762 -7.161 1.00 21.50 329 THR A CA 1
ATOM 2601 C C . THR A 1 329 ? -18.843 -10.276 -7.065 1.00 21.50 329 THR A C 1
ATOM 2603 O O . THR A 1 329 ? -19.827 -9.910 -6.425 1.00 21.50 329 THR A O 1
ATOM 2606 N N . ILE A 1 330 ? -18.041 -9.411 -7.690 1.00 24.91 330 ILE A N 1
ATOM 2607 C CA . ILE A 1 330 ? -18.349 -7.980 -7.784 1.00 24.91 330 ILE A CA 1
ATOM 2608 C C . ILE A 1 330 ? -18.964 -7.699 -9.154 1.00 24.91 330 ILE A C 1
ATOM 2610 O O . ILE A 1 330 ? -18.305 -7.740 -10.190 1.00 24.91 330 ILE A O 1
ATOM 2614 N N . GLN A 1 331 ? -20.265 -7.417 -9.132 1.00 23.05 331 GLN A N 1
ATOM 2615 C CA . GLN A 1 331 ? -21.019 -6.841 -10.238 1.00 23.05 331 GLN A CA 1
ATOM 2616 C C . GLN A 1 331 ? -20.655 -5.350 -10.330 1.00 23.05 331 GLN A C 1
ATOM 2618 O O . GLN A 1 331 ? -20.754 -4.616 -9.347 1.00 23.05 331 GLN A O 1
ATOM 2623 N N . GLY A 1 332 ? -20.154 -4.936 -11.494 1.00 23.06 332 GLY A N 1
ATOM 2624 C CA . GLY A 1 332 ? -19.516 -3.638 -11.692 1.00 23.06 332 GLY A CA 1
ATOM 2625 C C . GLY A 1 332 ? -20.452 -2.430 -11.614 1.00 23.06 332 GLY A C 1
ATOM 2626 O O . GLY A 1 332 ? -21.605 -2.486 -12.030 1.00 23.06 332 GLY A O 1
ATOM 2627 N N . CYS A 1 333 ? -19.887 -1.308 -11.165 1.00 22.41 333 CYS A N 1
ATOM 2628 C CA . CYS A 1 333 ? -20.374 0.040 -11.446 1.00 22.41 333 CYS A CA 1
ATOM 2629 C C . CYS A 1 333 ? -19.173 0.945 -11.767 1.00 22.41 333 CYS A C 1
ATOM 2631 O O . CYS A 1 333 ? -18.204 1.015 -11.014 1.00 22.41 333 CYS A O 1
ATOM 2633 N N . HIS A 1 334 ? -19.245 1.605 -12.923 1.00 26.98 334 HIS A N 1
ATOM 2634 C CA . HIS A 1 334 ? -18.223 2.470 -13.512 1.00 26.98 334 HIS A CA 1
ATOM 2635 C C . HIS A 1 334 ? -17.978 3.764 -12.720 1.00 26.98 334 HIS A C 1
ATOM 2637 O O . HIS A 1 334 ? -18.929 4.477 -12.426 1.00 26.98 334 HIS A O 1
ATOM 2643 N N . THR A 1 335 ? -16.706 4.142 -12.532 1.00 26.66 335 THR A N 1
ATOM 2644 C CA . THR A 1 335 ? -16.212 5.536 -12.650 1.00 26.66 335 THR A CA 1
ATOM 2645 C C . THR A 1 335 ? -14.702 5.552 -12.963 1.00 26.66 335 THR A C 1
ATOM 2647 O O . THR A 1 335 ? -14.004 4.615 -12.575 1.00 26.66 335 THR A O 1
ATOM 2650 N N . PRO A 1 336 ? -14.171 6.569 -13.676 1.00 27.83 336 PRO A N 1
ATOM 2651 C CA . PRO A 1 336 ? -12.829 6.528 -14.246 1.00 27.83 336 PRO A CA 1
ATOM 2652 C C . PRO A 1 336 ? -11.840 7.376 -13.435 1.00 27.83 336 PRO A C 1
ATOM 2654 O O . PRO A 1 336 ? -11.791 8.589 -13.606 1.00 27.83 336 PRO A O 1
ATOM 2657 N N . HIS A 1 337 ? -10.986 6.757 -12.618 1.00 28.88 337 HIS A N 1
ATOM 2658 C CA . HIS A 1 337 ? -9.746 7.400 -12.168 1.00 28.88 337 HIS A CA 1
ATOM 2659 C C . HIS A 1 337 ? -8.596 6.391 -12.131 1.00 28.88 337 HIS A C 1
ATOM 2661 O O . HIS A 1 337 ? -8.557 5.475 -11.312 1.00 28.88 337 HIS A O 1
ATOM 2667 N N . GLY A 1 338 ? -7.663 6.569 -13.070 1.00 29.89 338 GLY A N 1
ATOM 2668 C CA . GLY A 1 338 ? -6.511 5.699 -13.265 1.00 29.89 338 GLY A CA 1
ATOM 2669 C C . GLY A 1 338 ? -5.549 5.741 -12.082 1.00 29.89 338 GLY A C 1
ATOM 2670 O O . GLY A 1 338 ? -5.067 6.801 -11.679 1.00 29.89 338 GLY A O 1
ATOM 2671 N N . SER A 1 339 ? -5.241 4.563 -11.558 1.00 31.23 339 SER A N 1
ATOM 2672 C CA . SER A 1 339 ? -4.096 4.318 -10.687 1.00 31.23 339 SER A CA 1
ATOM 2673 C C . SER A 1 339 ? -3.234 3.252 -11.360 1.00 31.23 339 SER A C 1
ATOM 2675 O O . SER A 1 339 ? -3.740 2.240 -11.838 1.00 31.23 339 SER A O 1
ATOM 2677 N N . GLY A 1 340 ? -1.945 3.552 -11.517 1.00 29.00 340 GLY A N 1
ATOM 2678 C CA . GLY A 1 340 ? -0.977 2.649 -12.137 1.00 29.00 340 GLY A CA 1
ATOM 2679 C C . GLY A 1 340 ? -0.490 1.594 -11.149 1.00 29.00 340 GLY A C 1
ATOM 2680 O O . GLY A 1 340 ? -0.329 1.885 -9.963 1.00 29.00 340 GLY A O 1
ATOM 2681 N N . ILE A 1 341 ? -0.245 0.389 -11.660 1.00 33.22 341 ILE A N 1
ATOM 2682 C CA . ILE A 1 341 ? 0.483 -0.691 -10.981 1.00 33.22 341 ILE A CA 1
ATOM 2683 C C . ILE A 1 341 ? 1.934 -0.620 -11.479 1.00 33.22 341 ILE A C 1
ATOM 2685 O O . ILE A 1 341 ? 2.186 -0.235 -12.618 1.00 33.22 341 ILE A O 1
ATOM 2689 N N . TRP A 1 342 ? 2.924 -0.979 -10.670 1.00 33.00 342 TRP A N 1
ATOM 2690 C CA . TRP A 1 342 ? 4.325 -0.844 -11.067 1.00 33.00 342 TRP A CA 1
ATOM 2691 C C . TRP A 1 342 ? 5.058 -2.143 -10.805 1.00 33.00 342 TRP A C 1
ATOM 2693 O O . TRP A 1 342 ? 4.938 -2.727 -9.736 1.00 33.00 342 TRP A O 1
ATOM 2703 N N . ILE A 1 343 ? 5.795 -2.632 -11.799 1.00 36.16 343 ILE A N 1
ATOM 2704 C CA . ILE A 1 343 ? 6.421 -3.953 -11.743 1.00 36.16 343 ILE A CA 1
ATOM 2705 C C . ILE A 1 343 ? 7.930 -3.766 -11.912 1.00 36.16 343 ILE A C 1
ATOM 2707 O O . ILE A 1 343 ? 8.408 -3.167 -12.883 1.00 36.16 343 ILE A O 1
ATOM 2711 N N . ARG A 1 344 ? 8.689 -4.265 -10.938 1.00 28.28 344 ARG A N 1
ATOM 2712 C CA . ARG A 1 344 ? 10.150 -4.213 -10.869 1.00 28.28 344 ARG A CA 1
ATOM 2713 C C . ARG A 1 344 ? 10.693 -5.639 -10.954 1.00 28.28 344 ARG A C 1
ATOM 2715 O O . ARG A 1 344 ? 10.479 -6.417 -10.043 1.00 28.28 344 ARG A O 1
ATOM 2722 N N . VAL A 1 345 ? 11.423 -5.979 -12.008 1.00 32.62 345 VAL A N 1
ATOM 2723 C CA . VAL A 1 345 ? 12.053 -7.307 -12.151 1.00 32.62 345 VAL A CA 1
ATOM 2724 C C . VAL A 1 345 ? 13.552 -7.233 -11.893 1.00 32.62 345 VAL A C 1
ATOM 2726 O O . VAL A 1 345 ? 14.164 -6.170 -12.178 1.00 32.62 345 VAL A O 1
#

Organism: Aegilops tauschii subsp. strangulata (NCBI:txid200361)

Mean predicted aligned error: 15.19 Å

Nearest PDB structures (foldseek):
  5n2j-assembly1_A  TM=8.692E-01  e=3.751E-17  Thermochaetoides thermophila DSM 1495
  5n2j-assembly2_B  TM=8.698E-01  e=8.878E-17  Thermochaetoides thermophila DSM 1495
  6trt-assembly1_A  TM=8.638E-01  e=7.056E-17  Thermochaetoides thermophila DSM 1495
  6trf-assembly1_A  TM=8.808E-01  e=2.101E-16  Thermochaetoides thermophila DSM 1495
  5nv4-assembly1_A  TM=8.912E-01  e=5.908E-16  Thermochaetoides thermophila DSM 1495

Sequence (345 aa):
IKLNSMNSSVHIDAVIDPLSPAGQKLSPLLRILSQQIQPSMRIVLNPISSLADLPLKNYYRFVLPSMDDFSSTDFSVHGPKAFFSNMPLSKTLTMNIDVPEPWLVEPVVAIHDLDNILLENLGDVRTLQAVYELEALLLTGHCMEKDREPPRGLQFILGTKQRPHLVDTLVMSNLGYWQMKVSPGVWYLQLAPGRSADLYELPSKLIAIDSLRGKLLHIEVQKKKGKEHEDLLNADDDNHVQEKTDNKGWNTNLLKWASSFISGDASLKKKAEKNTDLKDARQGETINIFSVASGHLVRAFPKNYDLECFKENRKASEILVHKELSISTIQGCHTPHGSGIWIRV

pLDDT: mean 73.54, std 24.8, range [21.5, 97.19]

Secondary structure (DSSP, 8-state):
-EE--TT-S-EEEEEE-TTSHHHHHHHHHHHHHHHHT--EEEEEE---S--SS-S--S-EEEE---GGGG--SSS----------S--TTSEE--EE---TTEEEEEEEESS-TTSEEGGGGTT-----EEEEEEEEEEEEEEEETTSS--TT-EEEEE-SS-S-SEEEE--SGGGEEEEEE-SEEEEEEEPTTHHHHHEE---EEEEE--TT-EEEEEEEEEPTT-TT--SS-GGGSS------------HHHHHHHHHHH---------------------PPPPP------SHHHHHHHHHHHHHHHHH-TT-------------------------EEEE-